Protein AF-0000000083681397 (afdb_homodimer)

Radius of gyration: 16.72 Å; Cα contacts (8 Å, |Δi|>4): 446; chains: 2; bounding box: 34×46×47 Å

Secondary structure (DSSP, 8-state):
--EEEEEEEEEEETTEEEEEEEEEEE-SS-EEEEEEETHHHHHHHHHHHT--SS--EEEEEEEEEEEETTEEEEEPPTTT-EEEEEHHHHHT-/--EEEEEEEEEEETTEEEEEEEEEEE-SS-EEEEEEETHHHHHHHHHHHT--SS--EEEEEEEEEEEETTEEEEEPPTTT-EEEEEHHHHHH-

Nearest PDB structures (foldseek):
  2k75-assembly1_A  TM=6.817E-01  e=4.289E-03  Thermoplasma acidophilum
  1o7i-assembly2_B  TM=6.495E-01  e=3.371E-02  Saccharolobus solfataricus P2
  1ynx-assembly1_A  TM=6.422E-01  e=5.033E-02  Saccharomyces cerevisiae
  1jmc-assembly1_A  TM=6.098E-01  e=1.060E-01  Homo sapiens
  2xsw-assembly1_A  TM=4.721E-01  e=2.771E+00  Homo sapiens

Foldseek 3Di:
DWDWDWDWDWDDDPNDTFIKIWTWTDDDQAIEIEIEGDPRVVQCVVQVVVEDPDDWDKDKDPWDWDDDPRYIYIYHDPPPIDIDTHRVVVVVD/DWDWDWDWDWDDDPNDTFIKIWTWTDDDQAIEIEIEGDPRVVQCVVQVVVEDPDDWDKDKDPWDWDDDPRYIYIYHDPPPIDIDTHRVVVVVD

pLDDT: mean 84.82, std 15.08, range [37.16, 98.62]

InterPro domains:
  IPR012340 Nucleic acid-binding, OB-fold [G3DSA:2.40.50.140] (6-93)

Solvent-accessible surface area (backbone atoms only — not comparable to full-atom values): 9743 Å² total; per-residue (Å²): 116,72,46,75,44,76,51,76,44,80,42,74,55,92,85,45,78,39,69,32,37,39,40,33,41,36,41,95,68,38,42,38,42,34,39,30,35,61,60,33,36,58,43,42,52,59,38,55,72,69,41,59,93,68,66,47,24,38,34,35,39,37,20,35,37,40,38,39,91,61,33,39,40,36,33,48,38,78,91,64,30,43,59,45,63,40,38,65,64,41,72,73,102,113,71,44,75,45,76,50,76,44,79,41,75,55,92,86,45,78,38,69,31,37,39,39,33,40,36,41,95,68,40,42,37,41,33,39,30,34,63,62,34,34,56,43,42,54,59,38,53,72,67,42,62,93,68,69,50,23,38,34,35,38,37,20,36,37,39,37,40,92,66,33,38,40,36,34,48,38,78,91,62,32,43,60,46,62,40,43,64,61,43,71,72,104

Structure (mmCIF, N/CA/C/O backbone):
data_AF-0000000083681397-model_v1
#
loop_
_entity.id
_entity.type
_entity.pdbx_description
1 polymer 'Fgenesh protein'
#
loop_
_atom_site.group_PDB
_atom_site.id
_atom_site.type_symbol
_atom_site.label_atom_id
_atom_site.label_alt_id
_atom_site.label_comp_id
_atom_site.label_asym_id
_atom_site.label_entity_id
_atom_site.label_seq_id
_atom_site.pdbx_PDB_ins_code
_atom_site.Cartn_x
_atom_site.Cartn_y
_atom_site.Cartn_z
_atom_site.occupancy
_atom_site.B_iso_or_equiv
_atom_site.auth_seq_id
_atom_site.auth_comp_id
_atom_site.auth_asym_id
_atom_site.auth_atom_id
_atom_site.pdbx_PDB_model_num
ATOM 1 N N . MET A 1 1 ? -18.234 -9.922 5.508 1 52.97 1 MET A N 1
ATOM 2 C CA . MET A 1 1 ? -17.359 -11.047 5.18 1 52.97 1 MET A CA 1
ATOM 3 C C . MET A 1 1 ? -16.141 -10.57 4.41 1 52.97 1 MET A C 1
ATOM 5 O O . MET A 1 1 ? -16.266 -9.852 3.418 1 52.97 1 MET A O 1
ATOM 9 N N . LEU A 1 2 ? -14.859 -10.719 5.004 1 59.09 2 LEU A N 1
ATOM 10 C CA . LEU A 1 2 ? -13.602 -10.43 4.328 1 59.09 2 LEU A CA 1
ATOM 11 C C . LEU A 1 2 ? -13.203 -11.57 3.395 1 59.09 2 LEU A C 1
ATOM 13 O O . LEU A 1 2 ? -13.219 -12.734 3.793 1 59.09 2 LEU A O 1
ATOM 17 N N . ILE A 1 3 ? -13.328 -11.289 2.127 1 68.5 3 ILE A N 1
ATOM 18 C CA . ILE A 1 3 ? -12.828 -12.227 1.127 1 68.5 3 ILE A CA 1
ATOM 19 C C . ILE A 1 3 ? -11.367 -11.898 0.803 1 68.5 3 ILE A C 1
ATOM 21 O O . ILE A 1 3 ? -11.039 -10.75 0.487 1 68.5 3 ILE A O 1
ATOM 25 N N . ALA A 1 4 ? -10.5 -12.734 1.246 1 74.88 4 ALA A N 1
ATOM 26 C CA . ALA A 1 4 ? -9.109 -12.641 0.816 1 74.88 4 ALA A CA 1
ATOM 27 C C . ALA A 1 4 ? -8.812 -13.641 -0.298 1 74.88 4 ALA A C 1
ATOM 29 O O . ALA A 1 4 ? -9.117 -14.828 -0.169 1 74.88 4 ALA A O 1
ATOM 30 N N . LEU A 1 5 ? -8.438 -13.102 -1.419 1 83.19 5 LEU A N 1
ATOM 31 C CA . LEU A 1 5 ? -8.125 -13.953 -2.564 1 83.19 5 LEU A CA 1
ATOM 32 C C . LEU A 1 5 ? -6.676 -13.766 -2.998 1 83.19 5 LEU A C 1
ATOM 34 O O . LEU A 1 5 ? -6.16 -12.648 -2.992 1 83.19 5 LEU A O 1
ATOM 38 N N . HIS A 1 6 ? -6.078 -14.805 -3.145 1 86.12 6 HIS A N 1
ATOM 39 C CA . HIS A 1 6 ? -4.777 -14.844 -3.807 1 86.12 6 HIS A CA 1
ATOM 40 C C . HIS A 1 6 ? -4.816 -15.727 -5.051 1 86.12 6 HIS A C 1
ATOM 42 O O . HIS A 1 6 ? -5.207 -16.891 -4.977 1 86.12 6 HIS A O 1
ATOM 48 N N . TYR A 1 7 ? -4.57 -15.188 -6.184 1 92.56 7 TYR A N 1
ATOM 49 C CA . TYR A 1 7 ? -4.566 -15.992 -7.398 1 92.56 7 TYR A CA 1
ATOM 50 C C . TYR A 1 7 ? -3.57 -15.445 -8.414 1 92.56 7 TYR A C 1
ATOM 52 O O . TYR A 1 7 ? -3.018 -14.359 -8.219 1 92.56 7 TYR A O 1
ATOM 60 N N . GLU A 1 8 ? -3.26 -16.281 -9.438 1 95 8 GLU A N 1
ATOM 61 C CA . GLU A 1 8 ? -2.367 -15.898 -10.523 1 95 8 GLU A CA 1
ATOM 62 C C . GLU A 1 8 ? -3.137 -15.719 -11.828 1 95 8 GLU A C 1
ATOM 64 O O . GLU A 1 8 ? -4.105 -16.438 -12.094 1 95 8 GLU A O 1
ATOM 69 N N . VAL A 1 9 ? -2.723 -14.672 -12.578 1 95.81 9 VAL A N 1
ATOM 70 C CA . VAL A 1 9 ? -3.307 -14.469 -13.898 1 95.81 9 VAL A CA 1
ATOM 71 C C . VAL A 1 9 ? -2.197 -14.273 -14.93 1 95.81 9 VAL A C 1
ATOM 73 O O . VAL A 1 9 ? -1.067 -13.93 -14.586 1 95.81 9 VAL A O 1
ATOM 76 N N . PHE A 1 10 ? -2.549 -14.578 -16.156 1 94.56 10 PHE A N 1
ATOM 77 C CA . PHE A 1 10 ? -1.682 -14.25 -17.281 1 94.56 10 PHE A CA 1
ATOM 78 C C . PHE A 1 10 ? -2.125 -12.945 -17.938 1 94.56 10 PHE A C 1
ATOM 80 O O . PHE A 1 10 ? -3.303 -12.773 -18.25 1 94.56 10 PHE A O 1
ATOM 87 N N . MET A 1 11 ? -1.218 -12.055 -18 1 94.62 11 MET A N 1
ATOM 88 C CA . MET A 1 11 ? -1.541 -10.773 -18.609 1 94.62 11 MET A CA 1
ATOM 89 C C . MET A 1 11 ? -0.629 -10.492 -19.812 1 94.62 11 MET A C 1
ATOM 91 O O . MET A 1 11 ? 0.562 -10.805 -19.766 1 94.62 11 MET A O 1
ATOM 95 N N . ASP A 1 12 ? -1.272 -9.898 -20.828 1 93.5 12 ASP A N 1
ATOM 96 C CA . ASP A 1 12 ? -0.503 -9.492 -22 1 93.5 12 ASP A CA 1
ATOM 97 C C . ASP A 1 12 ? 0.009 -8.055 -21.844 1 93.5 12 ASP A C 1
ATOM 99 O O . ASP A 1 12 ? -0.782 -7.117 -21.734 1 93.5 12 ASP A O 1
ATOM 103 N N . PHE A 1 13 ? 1.254 -7.93 -21.797 1 89.69 13 PHE A N 1
ATOM 104 C CA . PHE A 1 13 ? 1.906 -6.625 -21.797 1 89.69 13 PHE A CA 1
ATOM 105 C C . PHE A 1 13 ? 2.564 -6.344 -23.141 1 89.69 13 PHE A C 1
ATOM 107 O O . PHE A 1 13 ? 3.715 -6.723 -23.359 1 89.69 13 PHE A O 1
ATOM 114 N N . ASN A 1 14 ? 1.911 -5.621 -23.906 1 91.25 14 ASN A N 1
ATOM 115 C CA . ASN A 1 14 ? 2.406 -5.293 -25.25 1 91.25 14 ASN A CA 1
ATOM 116 C C . ASN A 1 14 ? 2.883 -6.535 -25.984 1 91.25 14 ASN A C 1
ATOM 118 O O . ASN A 1 14 ? 3.998 -6.562 -26.516 1 91.25 14 ASN A O 1
ATOM 122 N N . GLY A 1 15 ? 2.117 -7.641 -26 1 91.94 15 GLY A N 1
ATOM 123 C CA . GLY A 1 15 ? 2.451 -8.844 -26.734 1 91.94 15 GLY A CA 1
ATOM 124 C C . GLY A 1 15 ? 3.238 -9.852 -25.922 1 91.94 15 GLY A C 1
ATOM 125 O O . GLY A 1 15 ? 3.525 -10.953 -26.375 1 91.94 15 GLY A O 1
ATOM 126 N N . ASN A 1 16 ? 3.748 -9.453 -24.828 1 91.5 16 ASN A N 1
ATOM 127 C CA . ASN A 1 16 ? 4.508 -10.328 -23.953 1 91.5 16 ASN A CA 1
ATOM 128 C C . ASN A 1 16 ? 3.652 -10.836 -22.797 1 91.5 16 ASN A C 1
ATOM 130 O O . ASN A 1 16 ? 3.246 -10.055 -21.922 1 91.5 16 ASN A O 1
ATOM 134 N N . MET A 1 17 ? 3.355 -12.156 -22.844 1 92 17 MET A N 1
ATOM 135 C CA . MET A 1 17 ? 2.572 -12.758 -21.766 1 92 17 MET A CA 1
ATOM 136 C C . MET A 1 17 ? 3.41 -12.906 -20.5 1 92 17 MET A C 1
ATOM 138 O O . MET A 1 17 ? 4.516 -13.445 -20.531 1 92 17 MET A O 1
ATOM 142 N N . ARG A 1 18 ? 2.797 -12.312 -19.375 1 94.94 18 ARG A N 1
ATOM 143 C CA . ARG A 1 18 ? 3.486 -12.414 -18.094 1 94.94 18 ARG A CA 1
ATOM 144 C C . ARG A 1 18 ? 2.535 -12.883 -16.984 1 94.94 18 ARG A C 1
ATOM 146 O O . ARG A 1 18 ? 1.34 -12.578 -17.031 1 94.94 18 ARG A O 1
ATOM 153 N N . ILE A 1 19 ? 3.096 -13.688 -16.094 1 96.19 19 ILE A N 1
ATOM 154 C CA . ILE A 1 19 ? 2.332 -14.062 -14.914 1 96.19 19 ILE A CA 1
ATOM 155 C C . ILE A 1 19 ? 2.25 -12.875 -13.953 1 96.19 19 ILE A C 1
ATOM 157 O O . ILE A 1 19 ? 3.25 -12.195 -13.719 1 96.19 19 ILE A O 1
ATOM 161 N N . VAL A 1 20 ? 1.012 -12.625 -13.477 1 97.56 20 VAL A N 1
ATOM 162 C CA . VAL A 1 20 ? 0.756 -11.609 -12.461 1 97.56 20 VAL A CA 1
ATOM 163 C C . VAL A 1 20 ? 0.069 -12.258 -11.258 1 97.56 20 VAL A C 1
ATOM 165 O O . VAL A 1 20 ? -0.888 -13.016 -11.414 1 97.56 20 VAL A O 1
ATOM 168 N N . VAL A 1 21 ? 0.553 -12.016 -10.07 1 96.56 21 VAL A N 1
ATOM 169 C CA . VAL A 1 21 ? -0.093 -12.461 -8.844 1 96.56 21 VAL A CA 1
ATOM 170 C C . VAL A 1 21 ? -1.007 -11.359 -8.305 1 96.56 21 VAL A C 1
ATOM 172 O O . VAL A 1 21 ? -0.586 -10.211 -8.164 1 96.56 21 VAL A O 1
ATOM 175 N N . LYS A 1 22 ? -2.221 -11.688 -8.07 1 95 22 LYS A N 1
ATOM 176 C CA . LYS A 1 22 ? -3.207 -10.773 -7.508 1 95 22 LYS A CA 1
ATOM 177 C C . LYS A 1 22 ? -3.572 -11.164 -6.078 1 95 22 LYS A C 1
ATOM 179 O O . LYS A 1 22 ? -3.83 -12.336 -5.801 1 95 22 LYS A O 1
ATOM 184 N N . ILE A 1 23 ? -3.535 -10.242 -5.191 1 89.88 23 ILE A N 1
ATOM 185 C CA . ILE A 1 23 ? -4.043 -10.375 -3.83 1 89.88 23 ILE A CA 1
ATOM 186 C C . ILE A 1 23 ? -5.164 -9.367 -3.598 1 89.88 23 ILE A C 1
ATOM 188 O O . ILE A 1 23 ? -4.98 -8.164 -3.801 1 89.88 23 ILE A O 1
ATOM 192 N N . GLN A 1 24 ? -6.262 -9.875 -3.264 1 86.88 24 GLN A N 1
ATOM 193 C CA . GLN A 1 24 ? -7.434 -9.016 -3.111 1 86.88 24 GLN A CA 1
ATOM 194 C C . GLN A 1 24 ? -8.078 -9.203 -1.738 1 86.88 24 GLN A C 1
ATOM 196 O O . GLN A 1 24 ? -8.18 -10.328 -1.241 1 86.88 24 GLN A O 1
ATOM 201 N N . LEU A 1 25 ? -8.289 -8.094 -1.154 1 79.12 25 LEU A N 1
ATOM 202 C CA . LEU A 1 25 ? -9.125 -8.062 0.045 1 79.12 25 LEU A CA 1
ATOM 203 C C . LEU A 1 25 ? -10.367 -7.215 -0.181 1 79.12 25 LEU A C 1
ATOM 205 O O . LEU A 1 25 ? -10.281 -6.105 -0.711 1 79.12 25 LEU A O 1
ATOM 209 N N . SER A 1 26 ? -11.461 -7.945 -0.174 1 73.81 26 SER A N 1
ATOM 210 C CA . SER A 1 26 ? -12.672 -7.176 -0.414 1 73.81 26 SER A CA 1
ATOM 211 C C . SER A 1 26 ? -13.734 -7.469 0.644 1 73.81 26 SER A C 1
ATOM 213 O O . SER A 1 26 ? -13.852 -8.602 1.115 1 73.81 26 SER A O 1
ATOM 215 N N . ASP A 1 27 ? -14.273 -6.422 1.128 1 66.44 27 ASP A N 1
ATOM 216 C CA . ASP A 1 27 ? -15.5 -6.57 1.905 1 66.44 27 ASP A CA 1
ATOM 217 C C . ASP A 1 27 ? -16.531 -5.52 1.512 1 66.44 27 ASP A C 1
ATOM 219 O O . ASP A 1 27 ? -16.469 -4.953 0.417 1 66.44 27 ASP A O 1
ATOM 223 N N . HIS A 1 28 ? -17.562 -5.273 2.193 1 62.75 28 HIS A N 1
ATOM 224 C CA . HIS A 1 28 ? -18.672 -4.398 1.839 1 62.75 28 HIS A CA 1
ATOM 225 C C . HIS A 1 28 ? -18.203 -2.959 1.654 1 62.75 28 HIS A C 1
ATOM 227 O O . HIS A 1 28 ? -18.875 -2.16 1.004 1 62.75 28 HIS A O 1
ATOM 233 N N . ARG A 1 29 ? -17.234 -2.564 2.221 1 53.56 29 ARG A N 1
ATOM 234 C CA . ARG A 1 29 ? -17 -1.13 2.336 1 53.56 29 ARG A CA 1
ATOM 235 C C . ARG A 1 29 ? -15.766 -0.718 1.532 1 53.56 29 ARG A C 1
ATOM 237 O O . ARG A 1 29 ? -15.609 0.454 1.184 1 53.56 29 ARG A O 1
ATOM 244 N N . GLY A 1 30 ? -14.914 -1.758 1.179 1 68.19 30 GLY A N 1
ATOM 245 C CA . GLY A 1 30 ? -13.711 -1.347 0.469 1 68.19 30 GLY A CA 1
ATOM 246 C C . GLY A 1 30 ? -12.977 -2.506 -0.175 1 68.19 30 GLY A C 1
ATOM 247 O O . GLY A 1 30 ? -13.391 -3.66 -0.048 1 68.19 30 GLY A O 1
ATOM 248 N N . ARG A 1 31 ? -12.148 -2.016 -1.157 1 78.56 31 ARG A N 1
ATOM 249 C CA . ARG A 1 31 ? -11.43 -3.021 -1.929 1 78.56 31 ARG A CA 1
ATOM 250 C C . ARG A 1 31 ? -9.93 -2.723 -1.952 1 78.56 31 ARG A C 1
ATOM 252 O O . ARG A 1 31 ? -9.523 -1.562 -2.037 1 78.56 31 ARG A O 1
ATOM 259 N N . PHE A 1 32 ? -9.258 -3.691 -1.517 1 87.06 32 PHE A N 1
ATOM 260 C CA . PHE A 1 32 ? -7.809 -3.658 -1.669 1 87.06 32 PHE A CA 1
ATOM 261 C C . PHE A 1 32 ? -7.352 -4.652 -2.729 1 87.06 32 PHE A C 1
ATOM 263 O O . PHE A 1 32 ? -7.746 -5.824 -2.701 1 87.06 32 PHE A O 1
ATOM 270 N N . ASP A 1 33 ? -6.613 -4.137 -3.68 1 91.94 33 ASP A N 1
ATOM 271 C CA . ASP A 1 33 ? -5.992 -4.98 -4.695 1 91.94 33 ASP A CA 1
ATOM 272 C C . ASP A 1 33 ? -4.477 -4.805 -4.703 1 91.94 33 ASP A C 1
ATOM 274 O O . ASP A 1 33 ? -3.977 -3.68 -4.605 1 91.94 33 ASP A O 1
ATOM 278 N N . CYS A 1 34 ? -3.82 -5.898 -4.781 1 94.88 34 CYS A N 1
ATOM 279 C CA . CYS A 1 34 ? -2.371 -5.902 -4.945 1 94.88 34 CYS A CA 1
ATOM 280 C C . CYS A 1 34 ? -1.957 -6.762 -6.129 1 94.88 34 CYS A C 1
ATOM 282 O O . CYS A 1 34 ? -2.422 -7.895 -6.273 1 94.88 34 CYS A O 1
ATOM 284 N N . GLU A 1 35 ? -1.052 -6.137 -6.938 1 97.62 35 GLU A N 1
ATOM 285 C CA . GLU A 1 35 ? -0.516 -6.855 -8.086 1 97.62 35 GLU A CA 1
ATOM 286 C C . GLU A 1 35 ? 1.005 -6.965 -8.016 1 97.62 35 GLU A C 1
ATOM 288 O O . GLU A 1 35 ? 1.706 -5.953 -8.047 1 97.62 35 GLU A O 1
ATOM 293 N N . LEU A 1 36 ? 1.485 -8.164 -7.953 1 97.88 36 LEU A N 1
ATOM 294 C CA . LEU A 1 36 ? 2.912 -8.43 -8.102 1 97.88 36 LEU A CA 1
ATOM 295 C C . LEU A 1 36 ? 3.248 -8.82 -9.539 1 97.88 36 LEU A C 1
ATOM 297 O O . LEU A 1 36 ? 2.545 -9.633 -10.141 1 97.88 36 LEU A O 1
ATOM 301 N N . ARG A 1 37 ? 4.305 -8.195 -9.953 1 97.12 37 ARG A N 1
ATOM 302 C CA . ARG A 1 37 ? 4.742 -8.383 -11.336 1 97.12 37 ARG A CA 1
ATOM 303 C C . ARG A 1 37 ? 6.227 -8.734 -11.391 1 97.12 37 ARG A C 1
ATOM 305 O O . ARG A 1 37 ? 6.984 -8.398 -10.484 1 97.12 37 ARG A O 1
ATOM 312 N N . SER A 1 38 ? 6.52 -9.484 -12.453 1 95.31 38 SER A N 1
ATOM 313 C CA . SER A 1 38 ? 7.914 -9.742 -12.805 1 95.31 38 SER A CA 1
ATOM 314 C C . SER A 1 38 ? 8.664 -10.398 -11.656 1 95.31 38 SER A C 1
ATOM 316 O O . SER A 1 38 ? 8.273 -11.469 -11.18 1 95.31 38 SER A O 1
ATOM 318 N N . ASP A 1 39 ? 9.773 -9.781 -11.227 1 96.75 39 ASP A N 1
ATOM 319 C CA . ASP A 1 39 ? 10.633 -10.375 -10.211 1 96.75 39 ASP A CA 1
ATOM 320 C C . ASP A 1 39 ? 9.891 -10.555 -8.891 1 96.75 39 ASP A C 1
ATOM 322 O O . ASP A 1 39 ? 10.18 -11.477 -8.125 1 96.75 39 ASP A O 1
ATOM 326 N N . ALA A 1 40 ? 8.938 -9.719 -8.625 1 97.69 40 ALA A N 1
ATOM 327 C CA . ALA A 1 40 ? 8.18 -9.805 -7.379 1 97.69 40 ALA A CA 1
ATOM 328 C C . ALA A 1 40 ? 7.371 -11.094 -7.316 1 97.69 40 ALA A C 1
ATOM 330 O O . ALA A 1 40 ? 7.168 -11.656 -6.234 1 97.69 40 ALA A O 1
ATOM 331 N N . VAL A 1 41 ? 6.938 -11.547 -8.43 1 97 41 VAL A N 1
ATOM 332 C CA . VAL A 1 41 ? 6.195 -12.797 -8.484 1 97 41 VAL A CA 1
ATOM 333 C C . VAL A 1 41 ? 7.082 -13.945 -8.008 1 97 41 VAL A C 1
ATOM 335 O O . VAL A 1 41 ? 6.684 -14.727 -7.141 1 97 41 VAL A O 1
ATOM 338 N N . THR A 1 42 ? 8.258 -13.969 -8.609 1 96.31 42 THR A N 1
ATOM 339 C CA . THR A 1 42 ? 9.188 -15.039 -8.281 1 96.31 42 THR A CA 1
ATOM 340 C C . THR A 1 42 ? 9.547 -15.016 -6.793 1 96.31 42 THR A C 1
ATOM 342 O O . THR A 1 42 ? 9.555 -16.047 -6.133 1 96.31 42 THR A O 1
ATOM 345 N N . GLN A 1 43 ? 9.789 -13.828 -6.301 1 96.25 43 GLN A N 1
ATOM 346 C CA . GLN A 1 43 ? 10.102 -13.695 -4.883 1 96.25 43 GLN A CA 1
ATOM 347 C C . GLN A 1 43 ? 8.945 -14.188 -4.012 1 96.25 43 GLN A C 1
ATOM 349 O O . GLN A 1 43 ? 9.148 -14.984 -3.096 1 96.25 43 GLN A O 1
ATOM 354 N N . PHE A 1 44 ? 7.773 -13.75 -4.297 1 94.44 44 PHE A N 1
ATOM 355 C CA . PHE A 1 44 ? 6.582 -14.094 -3.529 1 94.44 44 PHE A CA 1
ATOM 356 C C . PHE A 1 44 ? 6.355 -15.602 -3.531 1 94.44 44 PHE A C 1
ATOM 358 O O . PHE A 1 44 ? 6.168 -16.203 -2.475 1 94.44 44 PHE A O 1
ATOM 365 N N . GLN A 1 45 ? 6.406 -16.188 -4.648 1 93 45 GLN A N 1
ATOM 366 C CA . GLN A 1 45 ? 6.113 -17.609 -4.77 1 93 45 GLN A CA 1
ATOM 367 C C . GLN A 1 45 ? 7.141 -18.453 -4.012 1 93 45 GLN A C 1
ATOM 369 O O . GLN A 1 45 ? 6.785 -19.422 -3.336 1 93 45 GLN A O 1
ATOM 374 N N . THR A 1 46 ? 8.391 -18.031 -4.145 1 92.88 46 THR A N 1
ATOM 375 C CA . THR A 1 46 ? 9.461 -18.766 -3.475 1 92.88 46 THR A CA 1
ATOM 376 C C . THR A 1 46 ? 9.297 -18.703 -1.959 1 92.88 46 THR A C 1
ATOM 378 O O . THR A 1 46 ? 9.375 -19.719 -1.273 1 92.88 46 THR A O 1
ATOM 381 N N . LEU A 1 47 ? 8.961 -17.531 -1.452 1 89.25 47 LEU A N 1
ATOM 382 C CA . LEU A 1 47 ? 8.867 -17.328 -0.011 1 89.25 47 LEU A CA 1
ATOM 383 C C . LEU A 1 47 ? 7.555 -17.875 0.535 1 89.25 47 LEU A C 1
ATOM 385 O O . LEU A 1 47 ? 7.516 -18.422 1.638 1 89.25 47 LEU A O 1
ATOM 389 N N . PHE A 1 48 ? 6.492 -17.703 -0.269 1 84.94 48 PHE A N 1
ATOM 390 C CA . PHE A 1 48 ? 5.16 -18.125 0.147 1 84.94 48 PHE A CA 1
ATOM 391 C C . PHE A 1 48 ? 5.086 -19.641 0.259 1 84.94 48 PHE A C 1
ATOM 393 O O . PHE A 1 48 ? 4.48 -20.172 1.195 1 84.94 48 PHE A O 1
ATOM 400 N N . ASN A 1 49 ? 5.711 -20.312 -0.62 1 84.5 49 ASN A N 1
ATOM 401 C CA . ASN A 1 49 ? 5.711 -21.766 -0.615 1 84.5 49 ASN A CA 1
ATOM 402 C C . ASN A 1 49 ? 6.512 -22.328 0.557 1 84.5 49 ASN A C 1
ATOM 404 O O . ASN A 1 49 ? 6.277 -23.453 0.994 1 84.5 49 ASN A O 1
ATOM 408 N N . ASN A 1 50 ? 7.379 -21.5 1.03 1 82.62 50 ASN A N 1
ATOM 409 C CA . ASN A 1 50 ? 8.219 -21.938 2.139 1 82.62 50 ASN A CA 1
ATOM 410 C C . ASN A 1 50 ? 7.66 -21.469 3.482 1 82.62 50 ASN A C 1
ATOM 412 O O . ASN A 1 50 ? 8.281 -21.688 4.523 1 82.62 50 ASN A O 1
ATOM 416 N N . SER A 1 51 ? 6.648 -20.719 3.326 1 75.38 51 SER A N 1
ATOM 417 C CA . SER A 1 51 ? 6.074 -20.188 4.559 1 75.38 51 SER A CA 1
ATOM 418 C C . SER A 1 51 ? 5.211 -21.219 5.262 1 75.38 51 SER A C 1
ATOM 420 O O . SER A 1 51 ? 4.734 -22.172 4.629 1 75.38 51 SER A O 1
ATOM 422 N N . TYR A 1 52 ? 5.238 -21.156 6.582 1 64.06 52 TYR A N 1
ATOM 423 C CA . TYR A 1 52 ? 4.488 -22.094 7.41 1 64.06 52 TYR A CA 1
ATOM 424 C C . TYR A 1 52 ? 2.988 -21.875 7.262 1 64.06 52 TYR A C 1
ATOM 426 O O . TYR A 1 52 ? 2.555 -20.922 6.602 1 64.06 52 TYR A O 1
ATOM 434 N N . GLU A 1 53 ? 2.24 -22.75 8.141 1 61.94 53 GLU A N 1
ATOM 435 C CA . GLU A 1 53 ? 0.784 -22.781 8.227 1 61.94 53 GLU A CA 1
ATOM 436 C C . GLU A 1 53 ? 0.234 -21.469 8.766 1 61.94 53 GLU A C 1
ATOM 438 O O . GLU A 1 53 ? 0.847 -20.844 9.633 1 61.94 53 GLU A O 1
ATOM 443 N N . GLY A 1 54 ? -0.549 -20.844 8.055 1 65.44 54 GLY A N 1
ATOM 444 C CA . GLY A 1 54 ? -1.294 -19.656 8.469 1 65.44 54 GLY A CA 1
ATOM 445 C C . GLY A 1 54 ? -1.309 -18.562 7.422 1 65.44 54 GLY A C 1
ATOM 446 O O . GLY A 1 54 ? -0.928 -18.797 6.273 1 65.44 54 GLY A O 1
ATOM 447 N N . LEU A 1 55 ? -1.889 -17.516 7.789 1 67.69 55 LEU A N 1
ATOM 448 C CA . LEU A 1 55 ? -1.977 -16.344 6.926 1 67.69 55 LEU A CA 1
ATOM 449 C C . LEU A 1 55 ? -0.72 -15.484 7.043 1 67.69 55 LEU A C 1
ATOM 451 O O . LEU A 1 55 ? -0.585 -14.695 7.984 1 67.69 55 LEU A O 1
ATOM 455 N N . PRO A 1 56 ? 0.292 -15.75 6.176 1 78.12 56 PRO A N 1
ATOM 456 C CA . PRO A 1 56 ? 1.574 -15.055 6.32 1 78.12 56 PRO A CA 1
ATOM 457 C C . PRO A 1 56 ? 1.438 -13.539 6.211 1 78.12 56 PRO A C 1
ATOM 459 O O . PRO A 1 56 ? 0.456 -13.039 5.656 1 78.12 56 PRO A O 1
ATOM 462 N N . ILE A 1 57 ? 2.352 -12.852 6.965 1 87.75 57 ILE A N 1
ATOM 463 C CA . ILE A 1 57 ? 2.547 -11.43 6.723 1 87.75 57 ILE A CA 1
ATOM 464 C C . ILE A 1 57 ? 3.369 -11.227 5.449 1 87.75 57 ILE A C 1
ATOM 466 O O . ILE A 1 57 ? 4.406 -11.867 5.266 1 87.75 57 ILE A O 1
ATOM 470 N N . VAL A 1 58 ? 2.895 -10.469 4.543 1 91.94 58 VAL A N 1
ATOM 471 C CA . VAL A 1 58 ? 3.607 -10.117 3.318 1 91.94 58 VAL A CA 1
ATOM 472 C C . VAL A 1 58 ? 4.031 -8.648 3.373 1 91.94 58 VAL A C 1
ATOM 474 O O . VAL A 1 58 ? 3.23 -7.777 3.707 1 91.94 58 VAL A O 1
ATOM 477 N N . MET A 1 59 ? 5.312 -8.406 3.082 1 95.44 59 MET A N 1
ATOM 478 C CA . MET A 1 59 ? 5.82 -7.035 3.014 1 95.44 59 MET A CA 1
ATOM 479 C C . MET A 1 59 ? 6.395 -6.734 1.632 1 95.44 59 MET A C 1
ATOM 481 O O . MET A 1 59 ? 7.133 -7.547 1.072 1 95.44 59 MET A O 1
ATOM 485 N N . LEU A 1 60 ? 6.008 -5.617 1.051 1 97.81 60 LEU A N 1
ATOM 486 C CA . LEU A 1 60 ? 6.609 -5.082 -0.165 1 97.81 60 LEU A CA 1
ATOM 487 C C . LEU A 1 60 ? 7.434 -3.834 0.139 1 97.81 60 LEU A C 1
ATOM 489 O O . LEU A 1 60 ? 6.938 -2.896 0.769 1 97.81 60 LEU A O 1
ATOM 493 N N . GLN A 1 61 ? 8.617 -3.906 -0.212 1 98.12 61 GLN A N 1
ATOM 494 C CA . GLN A 1 61 ? 9.43 -2.695 -0.2 1 98.12 61 GLN A CA 1
ATOM 495 C C . GLN A 1 61 ? 9.453 -2.033 -1.575 1 98.12 61 GLN A C 1
ATOM 497 O O . GLN A 1 61 ? 9.57 -2.713 -2.596 1 98.12 61 GLN A O 1
ATOM 502 N N . PHE A 1 62 ? 9.258 -0.703 -1.623 1 98.38 62 PHE A N 1
ATOM 503 C CA . PHE A 1 62 ? 9.328 0.144 -2.807 1 98.38 62 PHE A CA 1
ATOM 504 C C . PHE A 1 62 ? 8.219 -0.206 -3.791 1 98.38 62 PHE A C 1
ATOM 506 O O . PHE A 1 62 ? 8.469 -0.407 -4.98 1 98.38 62 PHE A O 1
ATOM 513 N N . ALA A 1 63 ? 7.035 -0.284 -3.307 1 98.62 63 ALA A N 1
ATOM 514 C CA . ALA A 1 63 ? 5.848 -0.518 -4.129 1 98.62 63 ALA A CA 1
ATOM 515 C C . ALA A 1 63 ? 5.207 0.801 -4.555 1 98.62 63 ALA A C 1
ATOM 517 O O . ALA A 1 63 ? 5.527 1.858 -4.008 1 98.62 63 ALA A O 1
ATOM 518 N N . ARG A 1 64 ? 4.414 0.726 -5.566 1 98.12 64 ARG A N 1
ATOM 519 C CA . ARG A 1 64 ? 3.531 1.824 -5.945 1 98.12 64 ARG A CA 1
ATOM 520 C C . ARG A 1 64 ? 2.145 1.646 -5.336 1 98.12 64 ARG A C 1
ATOM 522 O O . ARG A 1 64 ? 1.576 0.552 -5.383 1 98.12 64 ARG A O 1
ATOM 529 N N . VAL A 1 65 ? 1.606 2.734 -4.688 1 96.88 65 VAL A N 1
ATOM 530 C CA . VAL A 1 65 ? 0.302 2.693 -4.031 1 96.88 65 VAL A CA 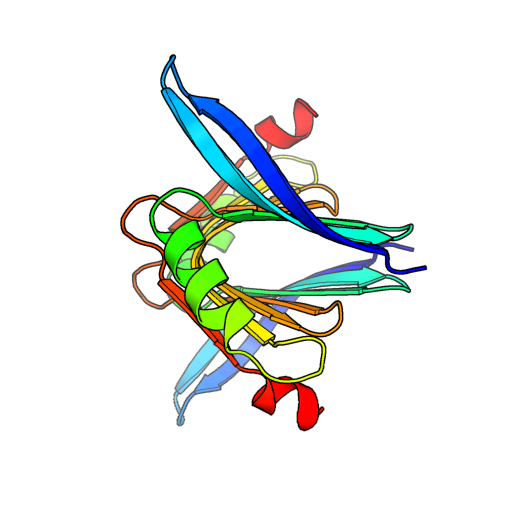1
ATOM 531 C C . VAL A 1 65 ? -0.59 3.799 -4.59 1 96.88 65 VAL A C 1
ATOM 533 O O . VAL A 1 65 ? -0.156 4.945 -4.727 1 96.88 65 VAL A O 1
ATOM 536 N N . LYS A 1 66 ? -1.774 3.43 -4.961 1 93.06 66 LYS A N 1
ATOM 537 C CA . LYS A 1 66 ? -2.805 4.387 -5.359 1 93.06 66 LYS A CA 1
ATOM 538 C C . LYS A 1 66 ? -4 4.332 -4.414 1 93.06 66 LYS A C 1
ATOM 540 O O . LYS A 1 66 ? -4.527 3.254 -4.129 1 93.06 66 LYS A O 1
ATOM 545 N N . MET A 1 67 ? -4.34 5.457 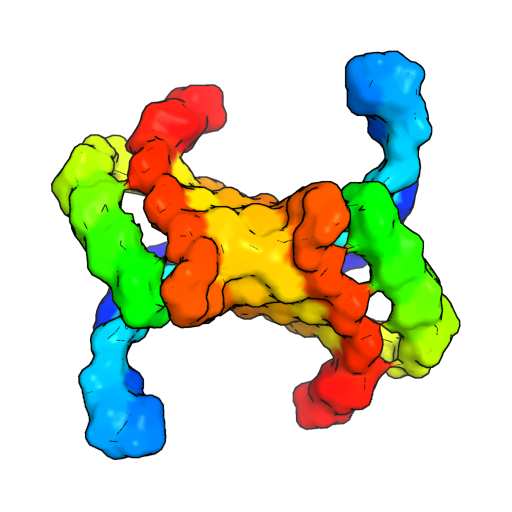-3.893 1 88.19 67 MET A N 1
ATOM 546 C CA . MET A 1 67 ? -5.484 5.582 -2.996 1 88.19 67 MET A CA 1
ATOM 547 C C . MET A 1 67 ? -6.543 6.508 -3.594 1 88.19 67 MET A C 1
ATOM 549 O O . MET A 1 67 ? -6.238 7.633 -3.988 1 88.19 67 MET A O 1
ATOM 553 N N . GLU A 1 68 ? -7.805 5.879 -3.727 1 81.38 68 GLU A N 1
ATOM 554 C CA . GLU A 1 68 ? -8.906 6.684 -4.25 1 81.38 68 GLU A CA 1
ATOM 555 C C . GLU A 1 68 ? -10.25 6.207 -3.705 1 81.38 68 GLU A C 1
ATOM 557 O O . GLU A 1 68 ? -10.586 5.027 -3.814 1 81.38 68 GLU A O 1
ATOM 562 N N . LYS A 1 69 ? -11.141 7.152 -3.256 1 72.75 69 LYS A N 1
ATOM 563 C CA . LYS A 1 69 ? -12.547 6.898 -2.947 1 72.75 69 LYS A CA 1
ATOM 564 C C . LYS A 1 69 ? -12.727 5.543 -2.27 1 72.75 69 LYS A C 1
ATOM 566 O O . LYS A 1 69 ? -13.578 4.746 -2.674 1 72.75 69 LYS A O 1
ATOM 571 N N . GLY A 1 70 ? -11.766 5.168 -1.287 1 71.25 70 GLY A N 1
ATOM 572 C CA . GLY A 1 70 ? -11.953 3.926 -0.555 1 71.25 70 GLY A CA 1
ATOM 573 C C . GLY A 1 70 ? -11.258 2.74 -1.201 1 71.25 70 GLY A C 1
ATOM 574 O O . GLY A 1 70 ? -11.445 1.599 -0.774 1 71.25 70 GLY A O 1
ATOM 575 N N . TYR A 1 71 ? -10.727 2.955 -2.262 1 82.5 71 TYR A N 1
ATOM 576 C CA . TYR A 1 71 ? -9.984 1.921 -2.973 1 82.5 71 TYR A CA 1
ATOM 577 C C . TYR A 1 71 ? -8.477 2.127 -2.816 1 82.5 71 TYR A C 1
ATOM 579 O O . TYR A 1 71 ? -7.988 3.254 -2.916 1 82.5 71 TYR A O 1
ATOM 587 N N . VAL A 1 72 ? -7.828 1.006 -2.451 1 90 72 VAL A N 1
ATOM 588 C CA . VAL A 1 72 ? -6.371 1.034 -2.391 1 90 72 VAL A CA 1
ATOM 589 C C . VAL A 1 72 ? -5.793 -0.005 -3.35 1 90 72 VAL A C 1
ATOM 591 O O . VAL A 1 72 ? -6.195 -1.172 -3.322 1 90 72 VAL A O 1
ATOM 594 N N . PHE A 1 73 ? -4.984 0.444 -4.219 1 93.25 73 PHE A N 1
ATOM 595 C CA . PHE A 1 73 ? -4.305 -0.42 -5.176 1 93.25 73 PHE A CA 1
ATOM 596 C C . PHE A 1 73 ? -2.795 -0.38 -4.965 1 93.25 73 PHE A C 1
ATOM 598 O O . PHE A 1 73 ? -2.201 0.699 -4.891 1 93.25 73 PHE A O 1
ATOM 605 N N . VAL A 1 74 ? -2.244 -1.567 -4.805 1 97 74 VAL A N 1
ATOM 606 C CA . VAL A 1 74 ? -0.798 -1.705 -4.66 1 97 74 VAL A CA 1
ATOM 607 C C . VAL A 1 74 ? -0.236 -2.496 -5.84 1 97 74 VAL A C 1
ATOM 609 O O . VAL A 1 74 ? -0.806 -3.514 -6.242 1 97 74 VAL A O 1
ATOM 612 N N . GLU A 1 75 ? 0.895 -2.025 -6.355 1 98 75 GLU A N 1
ATOM 613 C CA . GLU A 1 75 ? 1.55 -2.805 -7.402 1 98 75 GLU A CA 1
ATOM 614 C C . GLU A 1 75 ? 3.066 -2.783 -7.238 1 98 75 GLU A C 1
ATOM 616 O O . GLU A 1 75 ? 3.633 -1.79 -6.777 1 98 75 GLU A O 1
ATOM 621 N N . SER A 1 76 ? 3.674 -3.883 -7.637 1 98.44 76 SER A N 1
ATOM 622 C CA . SER A 1 76 ? 5.133 -3.945 -7.637 1 98.44 76 SER A CA 1
ATOM 623 C C . SER A 1 76 ? 5.719 -3.162 -8.812 1 98.44 76 SER A C 1
ATOM 625 O O . SER A 1 76 ? 5.055 -2.979 -9.836 1 98.44 76 SER A O 1
ATOM 627 N N . VAL A 1 77 ? 6.863 -2.652 -8.633 1 97.12 77 VAL A N 1
ATOM 628 C CA . VAL A 1 77 ? 7.637 -1.982 -9.672 1 97.12 77 VAL A CA 1
ATOM 629 C C . VAL A 1 77 ? 8.75 -2.908 -10.164 1 97.12 77 VAL A C 1
ATOM 631 O O . VAL A 1 77 ? 9.523 -3.434 -9.367 1 97.12 77 VAL A O 1
ATOM 634 N N . ASP A 1 78 ? 8.852 -3.047 -11.453 1 96.06 78 ASP A N 1
ATOM 635 C CA . ASP A 1 78 ? 9.797 -3.992 -12.031 1 96.06 78 ASP A CA 1
ATOM 636 C C . ASP A 1 78 ? 11.227 -3.699 -11.57 1 96.06 78 ASP A C 1
ATOM 638 O O . ASP A 1 78 ? 11.664 -2.547 -11.594 1 96.06 78 ASP A O 1
ATOM 642 N N . ASP A 1 79 ? 11.906 -4.723 -11.141 1 96 79 ASP A N 1
ATOM 643 C CA . ASP A 1 79 ? 13.328 -4.738 -10.805 1 96 79 ASP A CA 1
ATOM 644 C C . ASP A 1 79 ? 13.609 -3.896 -9.57 1 96 79 ASP A C 1
ATOM 646 O O . ASP A 1 79 ? 14.773 -3.623 -9.242 1 96 79 ASP A O 1
ATOM 650 N N . VAL A 1 80 ? 12.641 -3.416 -8.883 1 97.19 80 VAL A N 1
ATOM 651 C CA . VAL A 1 80 ? 12.875 -2.504 -7.77 1 97.19 80 VAL A CA 1
ATOM 652 C C . VAL A 1 80 ? 12.227 -3.061 -6.504 1 97.19 80 VAL A C 1
ATOM 654 O O . VAL A 1 80 ? 12.852 -3.098 -5.441 1 97.19 80 VAL A O 1
ATOM 657 N N . THR A 1 81 ? 11.016 -3.566 -6.551 1 98.31 81 THR A N 1
ATOM 658 C CA . THR A 1 81 ? 10.258 -4.008 -5.387 1 98.31 81 THR A CA 1
ATOM 659 C C . THR A 1 81 ? 10.852 -5.285 -4.805 1 98.31 81 THR A C 1
ATOM 661 O O . THR A 1 81 ? 11.172 -6.223 -5.539 1 98.31 81 THR A O 1
ATOM 664 N N . ARG A 1 82 ? 10.977 -5.285 -3.502 1 98.06 82 ARG A N 1
ATOM 665 C CA . ARG A 1 82 ? 11.359 -6.48 -2.754 1 98.06 82 ARG A CA 1
ATOM 666 C C . ARG A 1 82 ? 10.172 -7.047 -1.98 1 98.06 82 ARG A C 1
ATOM 668 O O . ARG A 1 82 ? 9.391 -6.297 -1.391 1 98.06 82 ARG A O 1
ATOM 675 N N . VAL A 1 83 ? 10.117 -8.391 -1.989 1 96.12 83 VAL A N 1
ATOM 676 C CA . VAL A 1 83 ? 9.039 -9.078 -1.285 1 96.12 83 VAL A CA 1
ATOM 677 C C . VAL A 1 83 ? 9.609 -9.875 -0.112 1 96.12 83 VAL A C 1
ATOM 679 O O . VAL A 1 83 ? 10.617 -10.578 -0.26 1 96.12 83 VAL A O 1
ATOM 682 N N . LEU A 1 84 ? 8.977 -9.656 1.02 1 93.38 84 LEU A N 1
ATOM 683 C CA . LEU A 1 84 ? 9.273 -10.453 2.207 1 93.38 84 LEU A CA 1
ATOM 684 C C . LEU A 1 84 ? 8.016 -11.148 2.717 1 93.38 84 LEU A C 1
ATOM 686 O O . LEU A 1 84 ? 6.93 -10.562 2.719 1 93.38 84 LEU A O 1
ATOM 690 N N . VAL A 1 85 ? 8.109 -12.383 3.025 1 89.62 85 VAL A N 1
ATOM 691 C CA . VAL A 1 85 ? 7.008 -13.156 3.582 1 89.62 85 VAL A CA 1
ATOM 692 C C . VAL A 1 85 ? 7.434 -13.781 4.91 1 89.62 85 VAL A C 1
ATOM 694 O O . VAL A 1 85 ? 8.469 -14.445 4.988 1 89.62 85 VAL A O 1
ATOM 697 N N . ASP A 1 86 ? 6.727 -13.352 6.035 1 80.69 86 ASP A N 1
ATOM 698 C CA . ASP A 1 86 ? 7.125 -13.914 7.324 1 80.69 86 ASP A CA 1
ATOM 699 C C . ASP A 1 86 ? 5.918 -14.453 8.086 1 80.69 86 ASP A C 1
ATOM 701 O O . ASP A 1 86 ? 5.059 -13.688 8.523 1 80.69 86 ASP A O 1
ATOM 705 N N . PRO A 1 87 ? 5.73 -15.797 8.219 1 62.62 87 PRO A N 1
ATOM 706 C CA . PRO A 1 87 ? 4.637 -16.438 8.961 1 62.62 87 PRO A CA 1
ATOM 707 C C . PRO A 1 87 ? 4.633 -16.078 10.445 1 62.62 87 PRO A C 1
ATOM 709 O O . PRO A 1 87 ? 3.572 -16.062 11.07 1 62.62 87 PRO A O 1
ATOM 712 N N . HIS A 1 88 ? 5.852 -15.781 10.906 1 60.91 88 HIS A N 1
ATOM 713 C CA . HIS A 1 88 ? 5.988 -15.711 12.359 1 60.91 88 HIS A CA 1
ATOM 714 C C . HIS A 1 88 ? 5.395 -14.422 12.906 1 60.91 88 HIS A C 1
ATOM 716 O O . HIS A 1 88 ? 4.98 -14.359 14.062 1 60.91 88 HIS A O 1
ATOM 722 N N . ILE A 1 89 ? 5.32 -13.539 12.117 1 54.5 89 ILE A N 1
ATOM 723 C CA . ILE A 1 89 ? 4.816 -12.281 12.656 1 54.5 89 ILE A CA 1
ATOM 724 C C . ILE A 1 89 ? 3.32 -12.398 12.93 1 54.5 89 ILE A C 1
ATOM 726 O O . ILE A 1 89 ? 2.816 -11.844 13.914 1 54.5 89 ILE A O 1
ATOM 730 N N . ALA A 1 90 ? 2.602 -13.031 12.023 1 52.81 90 ALA A N 1
ATOM 731 C CA . ALA A 1 90 ? 1.163 -13.227 12.18 1 52.81 90 ALA A CA 1
ATOM 732 C C . ALA A 1 90 ? 0.855 -14.078 13.406 1 52.81 90 ALA A C 1
ATOM 734 O O . ALA A 1 90 ? -0.215 -13.945 14.008 1 52.81 90 ALA A O 1
ATOM 735 N N . GLU A 1 91 ? 1.701 -14.977 13.695 1 48.94 91 GLU A N 1
ATOM 736 C CA . GLU A 1 91 ? 1.475 -15.891 14.812 1 48.94 91 GLU A CA 1
ATOM 737 C C . GLU A 1 91 ? 1.441 -15.148 16.141 1 48.94 91 GLU A C 1
ATOM 739 O O . GLU A 1 91 ? 0.888 -15.641 17.125 1 48.94 91 GLU A O 1
ATOM 744 N N . LEU A 1 92 ? 2.105 -14.008 16.047 1 44.62 92 LEU A N 1
ATOM 745 C CA . LEU A 1 92 ? 2.217 -13.328 17.328 1 44.62 92 LEU A CA 1
ATOM 746 C C . LEU A 1 92 ? 1.01 -12.43 17.578 1 44.62 92 LEU A C 1
ATOM 748 O O . LEU A 1 92 ? 0.786 -11.969 18.703 1 44.62 92 LEU A O 1
ATOM 752 N N . ILE A 1 93 ? 0.273 -12.227 16.531 1 38.62 93 ILE A N 1
ATOM 753 C CA . ILE A 1 93 ? -0.875 -11.344 16.719 1 38.62 93 ILE A CA 1
ATOM 754 C C . ILE A 1 93 ? -2.121 -12.172 17 1 38.62 93 ILE A C 1
ATOM 756 O O . ILE A 1 93 ? -2.383 -13.172 16.328 1 38.62 93 ILE A O 1
ATOM 760 N N . MET B 1 1 ? -20.156 1.684 7.172 1 52.5 1 MET B N 1
ATOM 761 C CA . MET B 1 1 ? -19.734 3.074 7.023 1 52.5 1 MET B CA 1
ATOM 762 C C . MET B 1 1 ? -18.219 3.174 6.852 1 52.5 1 MET B C 1
ATOM 764 O O . MET B 1 1 ? -17.469 2.609 7.641 1 52.5 1 MET B O 1
ATOM 768 N N . LEU B 1 2 ? -17.703 3.666 5.602 1 58.34 2 LEU B N 1
ATOM 769 C CA . LEU B 1 2 ? -16.281 3.928 5.367 1 58.34 2 LEU B CA 1
ATOM 770 C C . LEU B 1 2 ? -15.859 5.242 6.012 1 58.34 2 LEU B C 1
ATOM 772 O O . LEU B 1 2 ? -16.531 6.266 5.84 1 58.34 2 LEU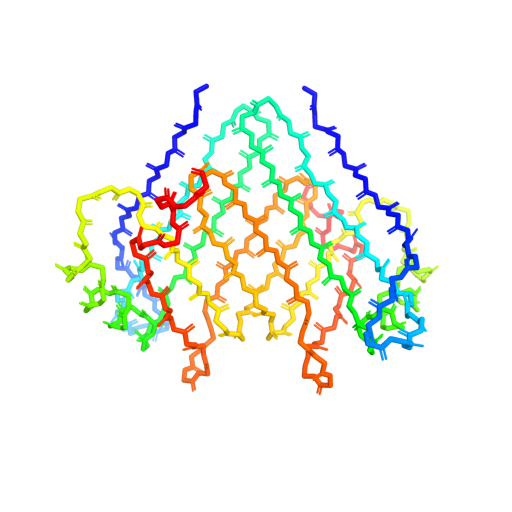 B O 1
ATOM 776 N N . ILE B 1 3 ? -15.117 5.105 7.07 1 67.25 3 ILE B N 1
ATOM 777 C CA . ILE B 1 3 ? -14.508 6.281 7.684 1 67.25 3 ILE B CA 1
ATOM 778 C C . ILE B 1 3 ? -13.141 6.539 7.051 1 67.25 3 ILE B C 1
ATOM 780 O O . ILE B 1 3 ? -12.305 5.637 6.973 1 67.25 3 ILE B O 1
ATOM 784 N N . ALA B 1 4 ? -13.086 7.566 6.281 1 74.62 4 ALA B N 1
ATOM 785 C CA . ALA B 1 4 ? -11.789 8.039 5.809 1 74.62 4 ALA B CA 1
ATOM 786 C C . ALA B 1 4 ? -11.297 9.211 6.648 1 74.62 4 ALA B C 1
ATOM 788 O O . ALA B 1 4 ? -12.016 10.188 6.848 1 74.62 4 ALA B O 1
ATOM 789 N N . LEU B 1 5 ? -10.18 8.977 7.285 1 82.88 5 LEU B N 1
ATOM 790 C CA . LEU B 1 5 ? -9.586 10.016 8.125 1 82.88 5 LEU B CA 1
ATOM 791 C C . LEU B 1 5 ? -8.211 10.422 7.598 1 82.88 5 LEU B C 1
ATOM 793 O O . LEU B 1 5 ? -7.438 9.578 7.156 1 82.88 5 LEU B O 1
ATOM 797 N N . HIS B 1 6 ? -8.07 11.617 7.5 1 85.81 6 HIS B N 1
ATOM 798 C CA . HIS B 1 6 ? -6.754 12.203 7.273 1 85.81 6 HIS B CA 1
ATOM 799 C C . HIS B 1 6 ? -6.379 13.164 8.398 1 85.81 6 HIS B C 1
ATOM 801 O O . HIS B 1 6 ? -7.133 14.086 8.703 1 85.81 6 HIS B O 1
ATOM 807 N N . TYR B 1 7 ? -5.359 12.906 9.109 1 92.44 7 TYR B N 1
ATOM 808 C CA . TYR B 1 7 ? -4.941 13.805 10.18 1 92.44 7 TYR B CA 1
ATOM 809 C C . TYR B 1 7 ? -3.426 13.781 10.352 1 92.44 7 TYR B C 1
ATOM 811 O O . TYR B 1 7 ? -2.738 12.953 9.75 1 92.44 7 TYR B O 1
ATOM 819 N N . GLU B 1 8 ? -2.91 14.789 11.094 1 94.94 8 GLU B N 1
ATOM 820 C CA . GLU B 1 8 ? -1.488 14.898 11.398 1 94.94 8 GLU B CA 1
ATOM 821 C C . GLU B 1 8 ? -1.218 14.617 12.875 1 94.94 8 GLU B C 1
ATOM 823 O O . GLU B 1 8 ? -2.031 14.953 13.734 1 94.94 8 GLU B O 1
ATOM 828 N N . VAL B 1 9 ? -0.08 13.898 13.094 1 95.81 9 VAL B N 1
ATOM 829 C CA . VAL B 1 9 ? 0.343 13.656 14.469 1 95.81 9 VAL B CA 1
ATOM 830 C C . VAL B 1 9 ? 1.817 14.023 14.633 1 95.81 9 VAL B C 1
ATOM 832 O O . VAL B 1 9 ? 2.561 14.062 13.648 1 95.81 9 VAL B O 1
ATOM 835 N N . PHE B 1 10 ? 2.164 14.336 15.859 1 94.38 10 PHE B N 1
ATOM 836 C CA . PHE B 1 10 ? 3.568 14.492 16.203 1 94.38 10 PHE B CA 1
ATOM 837 C C . PHE B 1 10 ? 4.117 13.219 16.844 1 94.38 10 PHE B C 1
ATOM 839 O O . PHE B 1 10 ? 3.52 12.672 17.766 1 94.38 10 PHE B O 1
ATOM 846 N N . MET B 1 11 ? 5.125 12.734 16.234 1 94.56 11 MET B N 1
ATOM 847 C CA . MET B 1 11 ? 5.727 11.508 16.75 1 94.56 11 MET B CA 1
ATOM 848 C C . MET B 1 11 ? 7.184 11.742 17.141 1 94.56 11 MET B C 1
ATOM 850 O O . MET B 1 11 ? 7.902 12.469 16.453 1 94.56 11 MET B O 1
ATOM 854 N N . ASP B 1 12 ? 7.535 11.086 18.266 1 93.5 12 ASP B N 1
ATOM 855 C CA . ASP B 1 12 ? 8.93 11.148 18.703 1 93.5 12 ASP B CA 1
ATOM 856 C C . ASP B 1 12 ? 9.742 10.008 18.109 1 93.5 12 ASP B C 1
ATOM 858 O O . ASP B 1 12 ? 9.461 8.836 18.375 1 93.5 12 ASP B O 1
ATOM 862 N N . PHE B 1 13 ? 10.68 10.336 17.344 1 89.38 13 PHE B N 1
ATOM 863 C CA . PHE B 1 13 ? 11.633 9.375 16.797 1 89.38 13 PHE B CA 1
ATOM 864 C C . PHE B 1 13 ? 12.992 9.531 17.453 1 89.38 13 PHE B C 1
ATOM 866 O O . PHE B 1 13 ? 13.82 10.328 17 1 89.38 13 PHE B O 1
ATOM 873 N N . ASN B 1 14 ? 13.234 8.727 18.359 1 91.38 14 ASN B N 1
ATOM 874 C CA . ASN B 1 14 ? 14.484 8.773 19.094 1 91.38 14 ASN B CA 1
ATOM 875 C C . ASN B 1 14 ? 14.805 10.195 19.562 1 91.38 14 ASN B C 1
ATOM 877 O O . ASN B 1 14 ? 15.906 10.695 19.328 1 91.38 14 ASN B O 1
ATOM 881 N N . GLY B 1 15 ? 13.844 10.93 20.156 1 91.81 15 GLY B N 1
ATOM 882 C CA . GLY B 1 15 ? 14.07 12.266 20.688 1 91.81 15 GLY B CA 1
ATOM 883 C C . GLY B 1 15 ? 13.789 13.367 19.688 1 91.81 15 GLY B C 1
ATOM 884 O O . GLY B 1 15 ? 13.867 14.547 20.016 1 91.81 15 GLY B O 1
ATOM 885 N N . ASN B 1 16 ? 13.68 13.031 18.469 1 91.25 16 ASN B N 1
ATOM 886 C CA . ASN B 1 16 ? 13.383 14 17.406 1 91.25 16 ASN B CA 1
ATOM 887 C C . ASN B 1 16 ? 11.898 14 17.047 1 91.25 16 ASN B C 1
ATOM 889 O O . ASN B 1 16 ? 11.391 13.016 16.5 1 91.25 16 ASN B O 1
ATOM 893 N N . MET B 1 17 ? 11.234 15.141 17.406 1 91.75 17 MET B N 1
ATOM 894 C CA . MET B 1 17 ? 9.82 15.258 17.078 1 91.75 17 MET B CA 1
ATOM 895 C C . MET B 1 17 ? 9.625 15.539 15.594 1 91.75 17 MET B C 1
ATOM 897 O O . MET B 1 17 ? 10.25 16.453 15.047 1 91.75 17 MET B O 1
ATOM 901 N N . ARG B 1 18 ? 8.734 14.625 14.984 1 94.62 18 ARG B N 1
ATOM 902 C CA . ARG B 1 18 ? 8.438 14.805 13.562 1 94.62 18 ARG B CA 1
ATOM 903 C C . ARG B 1 18 ? 6.934 14.75 13.312 1 94.62 18 ARG B C 1
ATOM 905 O O . ARG B 1 18 ? 6.207 14.039 14.008 1 94.62 18 ARG B O 1
ATOM 912 N N . ILE B 1 19 ? 6.527 15.586 12.359 1 96 19 I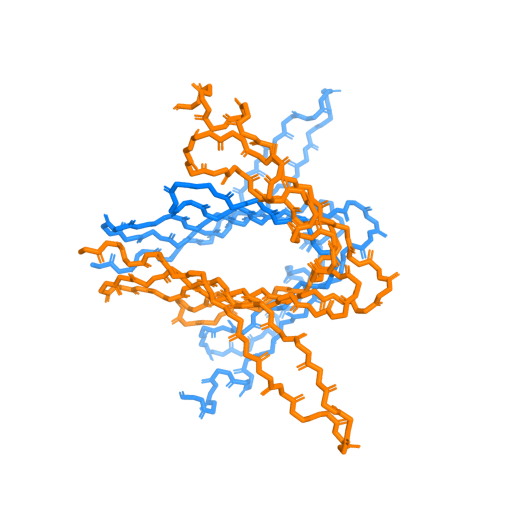LE B N 1
ATOM 913 C CA . ILE B 1 19 ? 5.145 15.5 11.906 1 96 19 ILE B CA 1
ATOM 914 C C . ILE B 1 19 ? 4.961 14.258 11.039 1 96 19 ILE B C 1
ATOM 916 O O . ILE B 1 19 ? 5.793 13.969 10.172 1 96 19 ILE B O 1
ATOM 920 N N . VAL B 1 20 ? 3.891 13.508 11.367 1 97.44 20 VAL B N 1
ATOM 921 C CA . VAL B 1 20 ? 3.48 12.359 10.578 1 97.44 20 VAL B CA 1
ATOM 922 C C . VAL B 1 20 ? 2.043 12.547 10.102 1 97.44 20 VAL B C 1
ATOM 924 O O . VAL B 1 20 ? 1.163 12.906 10.883 1 97.44 20 VAL B O 1
ATOM 927 N N . VAL B 1 21 ? 1.794 12.352 8.836 1 96.5 21 VAL B N 1
ATOM 928 C CA . VAL B 1 21 ? 0.442 12.367 8.289 1 96.5 21 VAL B CA 1
ATOM 929 C C . VAL B 1 21 ? -0.125 10.953 8.258 1 96.5 21 VAL B C 1
ATOM 931 O O . VAL B 1 21 ? 0.522 10.023 7.766 1 96.5 21 VAL B O 1
ATOM 934 N N . LYS B 1 22 ? -1.272 10.773 8.82 1 94.88 22 LYS B N 1
ATOM 935 C CA . LYS B 1 22 ? -1.977 9.5 8.836 1 94.88 22 LYS B CA 1
ATOM 936 C C . LYS B 1 22 ? -3.223 9.547 7.957 1 94.88 22 LYS B C 1
ATOM 938 O O . LYS B 1 22 ? -4.004 10.5 8.031 1 94.88 22 LYS B O 1
ATOM 943 N N . ILE B 1 23 ? -3.375 8.602 7.105 1 89.75 23 ILE B N 1
ATOM 944 C CA . ILE B 1 23 ? -4.586 8.359 6.328 1 89.75 23 ILE B CA 1
ATOM 945 C C . ILE B 1 23 ? -5.16 6.992 6.676 1 89.75 23 ILE B C 1
ATOM 947 O O . ILE B 1 23 ? -4.465 5.977 6.582 1 89.75 23 ILE B O 1
ATOM 951 N N . GLN B 1 24 ? -6.328 7.016 7.102 1 86.81 24 GLN B N 1
ATOM 952 C CA . GLN B 1 24 ? -6.949 5.777 7.562 1 86.81 24 GLN B CA 1
ATOM 953 C C . GLN B 1 24 ? -8.289 5.539 6.867 1 86.81 24 GLN B C 1
ATOM 955 O O . GLN B 1 24 ? -9.062 6.477 6.664 1 86.81 24 GLN B O 1
ATOM 960 N N . LEU B 1 25 ? -8.391 4.367 6.387 1 78.62 25 LEU B N 1
ATOM 961 C CA . LEU B 1 25 ? -9.68 3.883 5.914 1 78.62 25 LEU B CA 1
ATOM 962 C C . LEU B 1 25 ? -10.141 2.682 6.73 1 78.62 25 LEU B C 1
ATOM 964 O O . LEU B 1 25 ? -9.367 1.759 6.98 1 78.62 25 LEU B O 1
ATOM 968 N N . SER B 1 26 ? -11.195 2.98 7.457 1 72.94 26 SER B N 1
ATOM 969 C CA . SER B 1 26 ? -11.656 1.864 8.273 1 72.94 26 SER B CA 1
ATOM 970 C C . SER B 1 26 ? -13.156 1.623 8.086 1 72.94 26 SER B C 1
ATOM 972 O O . SER B 1 26 ? -13.922 2.568 7.895 1 72.94 26 SER B O 1
ATOM 974 N N . ASP B 1 27 ? -13.469 0.385 7.906 1 65.56 27 ASP B N 1
ATOM 975 C CA . ASP B 1 27 ? -14.867 -0.014 8.039 1 65.56 27 ASP B CA 1
ATOM 976 C C . ASP B 1 27 ? -14.992 -1.312 8.828 1 65.56 27 ASP B C 1
ATOM 978 O O . ASP B 1 27 ? -14.094 -1.672 9.594 1 65.56 27 ASP B O 1
ATOM 982 N N . HIS B 1 28 ? -16.062 -1.976 8.867 1 61.56 28 HIS B N 1
ATOM 983 C CA . HIS B 1 28 ? -16.328 -3.137 9.703 1 61.56 28 HIS B CA 1
ATOM 984 C C . HIS B 1 28 ? -15.367 -4.277 9.406 1 61.56 28 HIS B C 1
ATOM 986 O O . HIS B 1 28 ? -15.188 -5.176 10.234 1 61.56 28 HIS B O 1
ATOM 992 N N . ARG B 1 29 ? -14.859 -4.363 8.344 1 52.47 29 ARG B N 1
ATOM 993 C CA . ARG B 1 29 ? -14.25 -5.625 7.941 1 52.47 29 ARG B CA 1
ATOM 994 C C . ARG B 1 29 ? -12.742 -5.473 7.773 1 52.47 29 ARG B C 1
ATOM 996 O O . ARG B 1 29 ? -12.008 -6.461 7.793 1 52.47 29 ARG B O 1
ATOM 1003 N N . GLY B 1 30 ? -12.258 -4.133 7.668 1 67.25 30 GLY B N 1
ATOM 1004 C CA . GLY B 1 30 ? -10.828 -3.986 7.465 1 67.25 30 GLY B CA 1
ATOM 1005 C C . GLY B 1 30 ? -10.336 -2.57 7.688 1 67.25 30 GLY B C 1
ATOM 1006 O O . GLY B 1 30 ? -11.125 -1.671 7.988 1 67.25 30 GLY B O 1
ATOM 1007 N N . ARG B 1 31 ? -8.961 -2.615 7.93 1 78.06 31 ARG B N 1
ATOM 1008 C CA . 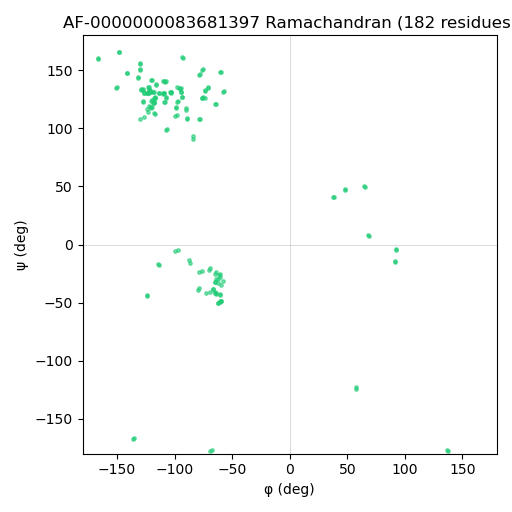ARG B 1 31 ? -8.344 -1.33 8.242 1 78.06 31 ARG B CA 1
ATOM 1009 C C . ARG B 1 31 ? -7.145 -1.061 7.348 1 78.06 31 ARG B C 1
ATOM 1011 O O . ARG B 1 31 ? -6.391 -1.979 7.016 1 78.06 31 ARG B O 1
ATOM 1018 N N . PHE B 1 32 ? -7.273 0.004 6.723 1 86.94 32 PHE B N 1
ATOM 1019 C CA . PHE B 1 32 ? -6.121 0.519 5.992 1 86.94 32 PHE B CA 1
ATOM 1020 C C . PHE B 1 32 ? -5.531 1.736 6.699 1 86.94 32 PHE B C 1
ATOM 1022 O O . PHE B 1 32 ? -6.258 2.666 7.055 1 86.94 32 PHE B O 1
ATOM 1029 N N . ASP B 1 33 ? -4.25 1.646 6.945 1 92 33 ASP B N 1
ATOM 1030 C CA . ASP B 1 33 ? -3.516 2.779 7.5 1 92 33 ASP B CA 1
ATOM 1031 C C . ASP B 1 33 ? -2.35 3.17 6.594 1 92 33 ASP B C 1
ATOM 1033 O O . ASP B 1 33 ? -1.637 2.305 6.082 1 92 33 ASP B O 1
ATOM 1037 N N . CYS B 1 34 ? -2.227 4.43 6.41 1 94.88 34 CYS B N 1
ATOM 1038 C CA . CYS B 1 34 ? -1.085 4.984 5.691 1 94.88 34 CYS B CA 1
ATOM 1039 C C . CYS B 1 34 ? -0.408 6.082 6.508 1 94.88 34 CYS B C 1
ATOM 1041 O O . CYS B 1 34 ? -1.077 6.973 7.035 1 94.88 34 CYS B O 1
ATOM 1043 N N . GLU B 1 35 ? 0.937 5.945 6.535 1 97.62 35 GLU B N 1
ATOM 1044 C CA . GLU B 1 35 ? 1.73 6.953 7.234 1 97.62 35 GLU B CA 1
ATOM 1045 C C . GLU B 1 35 ? 2.748 7.602 6.297 1 97.62 35 GLU B C 1
ATOM 1047 O O . GLU B 1 35 ? 3.639 6.926 5.777 1 97.62 35 GLU B O 1
ATOM 1052 N N . LEU B 1 36 ? 2.631 8.867 6.129 1 97.88 36 LEU B N 1
ATOM 1053 C CA . LEU B 1 36 ? 3.65 9.648 5.441 1 97.88 36 LEU B CA 1
ATOM 1054 C C . LEU B 1 36 ? 4.59 10.32 6.441 1 97.88 36 LEU B C 1
ATOM 1056 O O . LEU B 1 36 ? 4.141 10.883 7.441 1 97.88 36 LEU B O 1
ATOM 1060 N N . ARG B 1 37 ? 5.82 10.203 6.074 1 97.06 37 ARG B N 1
ATOM 1061 C CA . ARG B 1 37 ? 6.879 10.711 6.941 1 97.06 37 ARG B CA 1
ATOM 1062 C C . ARG B 1 37 ? 7.848 11.594 6.164 1 97.06 37 ARG B C 1
ATOM 1064 O O . ARG B 1 37 ? 8 11.438 4.949 1 97.06 37 ARG B O 1
ATOM 1071 N N . SER B 1 38 ? 8.406 12.539 6.934 1 95.25 38 SER B N 1
ATOM 1072 C CA . SER B 1 38 ? 9.523 13.336 6.438 1 95.25 38 SER B CA 1
ATOM 1073 C C . SER B 1 38 ? 9.148 14.07 5.156 1 95.25 38 SER B C 1
ATOM 1075 O O . SER B 1 38 ? 8.195 14.852 5.137 1 95.25 38 SER B O 1
ATOM 1077 N N . ASP B 1 39 ? 9.914 13.828 4.086 1 96.62 39 ASP B N 1
ATOM 1078 C CA . ASP B 1 39 ? 9.727 14.57 2.844 1 96.62 39 ASP B CA 1
ATOM 1079 C C . ASP B 1 39 ? 8.344 14.289 2.248 1 96.62 39 ASP B C 1
ATOM 1081 O O . ASP B 1 39 ? 7.77 15.148 1.575 1 96.62 39 ASP B O 1
ATOM 1085 N N . ALA B 1 40 ? 7.812 13.141 2.482 1 97.62 40 ALA B N 1
ATOM 1086 C CA . ALA B 1 40 ? 6.504 12.781 1.938 1 97.62 40 ALA B CA 1
ATOM 1087 C C . ALA B 1 40 ? 5.406 13.664 2.523 1 97.62 40 ALA B C 1
ATOM 1089 O O . ALA B 1 40 ? 4.418 13.969 1.849 1 97.62 40 ALA B O 1
ATOM 1090 N N . VAL B 1 41 ? 5.582 14.062 3.729 1 96.88 41 VAL B N 1
ATOM 1091 C CA . VAL B 1 41 ? 4.613 14.953 4.363 1 96.88 41 VAL B CA 1
ATOM 1092 C C . VAL B 1 41 ? 4.547 16.266 3.6 1 96.88 41 VAL B C 1
ATOM 1094 O O . VAL B 1 41 ? 3.463 16.734 3.234 1 96.88 41 VAL B O 1
ATOM 1097 N N . THR B 1 42 ? 5.742 16.797 3.398 1 96.19 42 THR B N 1
ATOM 1098 C CA . THR B 1 42 ? 5.82 18.094 2.725 1 96.19 42 THR B CA 1
ATOM 1099 C C . THR B 1 42 ? 5.223 18.016 1.322 1 96.19 42 THR B C 1
ATOM 1101 O O . THR B 1 42 ? 4.461 18.891 0.912 1 96.19 42 THR B O 1
ATOM 1104 N N . GLN B 1 43 ? 5.543 16.953 0.637 1 96.12 43 GLN B N 1
ATOM 1105 C CA . GLN B 1 43 ? 4.996 16.75 -0.701 1 96.12 43 GLN B CA 1
ATOM 1106 C C . GLN B 1 43 ? 3.471 16.672 -0.664 1 96.12 43 GLN B C 1
ATOM 1108 O O . GLN B 1 43 ? 2.789 17.359 -1.42 1 96.12 43 GLN B O 1
ATOM 1113 N N . PHE B 1 44 ? 2.955 15.875 0.196 1 94.25 44 PHE B N 1
ATOM 1114 C CA . PHE B 1 44 ? 1.519 15.656 0.321 1 94.25 44 PHE B CA 1
ATOM 1115 C C . PHE B 1 44 ? 0.8 16.969 0.639 1 94.25 44 PHE B C 1
ATOM 1117 O O . PHE B 1 44 ? -0.176 17.312 -0.025 1 94.25 44 PHE B O 1
ATOM 1124 N N . GLN B 1 45 ? 1.281 17.672 1.573 1 92.75 45 GLN B N 1
ATOM 1125 C CA . GLN B 1 45 ? 0.619 18.891 2.012 1 92.75 45 GLN B CA 1
ATOM 1126 C C . GLN B 1 45 ? 0.611 19.953 0.903 1 92.75 45 GLN B C 1
ATOM 1128 O O . GLN B 1 45 ? -0.399 20.625 0.686 1 92.75 45 GLN B O 1
ATOM 1133 N N . THR B 1 46 ? 1.743 20.031 0.225 1 92.62 46 THR B N 1
ATOM 1134 C CA . THR B 1 46 ? 1.857 21.016 -0.848 1 92.62 46 THR B CA 1
ATOM 1135 C C . THR B 1 46 ? 0.879 20.703 -1.976 1 92.62 46 THR B C 1
ATOM 1137 O O . THR B 1 46 ? 0.169 21.594 -2.455 1 92.62 46 THR B O 1
ATOM 1140 N N . LEU B 1 47 ? 0.758 19.453 -2.314 1 89 47 LEU B N 1
ATOM 1141 C CA . LEU B 1 47 ? -0.075 19.031 -3.439 1 89 47 LEU B CA 1
ATOM 1142 C C . LEU B 1 47 ? -1.546 19 -3.039 1 89 47 LEU B C 1
ATOM 1144 O O . LEU B 1 47 ? -2.42 19.344 -3.832 1 89 47 LEU B O 1
ATOM 1148 N N . PHE B 1 48 ? -1.785 18.547 -1.794 1 85 48 PHE B N 1
ATOM 1149 C CA . PHE B 1 48 ? -3.146 18.391 -1.296 1 85 48 PHE B CA 1
ATOM 1150 C C . PHE B 1 48 ? -3.822 19.75 -1.156 1 85 48 PHE B C 1
ATOM 1152 O O . PHE B 1 48 ? -5 19.906 -1.488 1 85 48 PHE B O 1
ATOM 1159 N N . ASN B 1 49 ? -3.098 20.734 -0.733 1 84.38 49 ASN B N 1
ATOM 1160 C CA . ASN B 1 49 ? -3.635 22.078 -0.56 1 84.38 49 ASN B CA 1
ATOM 1161 C C . ASN B 1 49 ? -3.955 22.734 -1.901 1 84.38 49 ASN B C 1
ATOM 1163 O O . ASN B 1 49 ? -4.785 23.641 -1.972 1 84.38 49 ASN B O 1
ATOM 1167 N N . ASN B 1 50 ? -3.328 22.188 -2.9 1 82.62 50 ASN B N 1
ATOM 1168 C CA . ASN B 1 50 ? -3.543 22.766 -4.227 1 82.62 50 ASN B CA 1
ATOM 1169 C C . ASN B 1 50 ? -4.559 21.953 -5.023 1 82.62 50 ASN B C 1
ATOM 1171 O O . ASN B 1 50 ? -4.797 22.234 -6.199 1 82.62 50 ASN B O 1
ATOM 1175 N N . SER B 1 51 ? -4.91 20.906 -4.406 1 75.19 51 SER B N 1
ATOM 1176 C CA . SER B 1 51 ? -5.844 20.031 -5.117 1 75.19 51 SER B CA 1
ATOM 1177 C C . SER B 1 51 ? -7.27 20.578 -5.043 1 75.19 51 SER B C 1
ATOM 1179 O O . SER B 1 51 ? -7.594 21.359 -4.141 1 75.19 51 SER B O 1
ATOM 1181 N N . TYR B 1 52 ? -7.996 20.328 -6.109 1 63.94 52 TYR B N 1
ATOM 1182 C CA . TYR B 1 52 ? -9.367 20.812 -6.234 1 63.94 52 TYR B CA 1
ATOM 1183 C C . TYR B 1 52 ? -10.297 20.094 -5.266 1 63.94 52 TYR B C 1
ATOM 1185 O O . TYR B 1 52 ? -9.875 19.156 -4.586 1 63.94 52 TYR B O 1
ATOM 1193 N N . GLU B 1 53 ? -11.664 20.531 -5.422 1 62.03 53 GLU B N 1
ATOM 1194 C CA . GLU B 1 53 ? -12.781 20.016 -4.641 1 62.03 53 GLU B CA 1
ATOM 1195 C C . GLU B 1 53 ? -13 18.531 -4.922 1 62.03 53 GLU B C 1
ATOM 1197 O O . GLU B 1 53 ? -12.828 18.062 -6.051 1 62.03 53 GLU B O 1
ATOM 1202 N N . GLY B 1 54 ? -12.93 17.719 -3.99 1 66.25 54 GLY B N 1
ATOM 1203 C CA . GLY B 1 54 ? -13.258 16.312 -4.035 1 66.25 54 GLY B CA 1
ATOM 1204 C C . GLY B 1 54 ? -12.25 15.438 -3.309 1 66.25 54 GLY B C 1
ATOM 1205 O O . GLY B 1 54 ? -11.383 15.953 -2.592 1 66.25 54 GLY B O 1
ATOM 1206 N N . LEU B 1 55 ? -12.492 14.227 -3.371 1 67.56 55 LEU B N 1
ATOM 1207 C CA . LEU B 1 55 ? -11.602 13.242 -2.764 1 67.56 55 LEU B CA 1
ATOM 1208 C C . LEU B 1 55 ? -10.445 12.906 -3.699 1 67.56 55 LEU B C 1
ATOM 1210 O O . LEU B 1 55 ? -10.617 12.141 -4.652 1 67.56 55 LEU B O 1
ATOM 1214 N N . PRO B 1 56 ? -9.312 13.617 -3.543 1 78.06 56 PRO B N 1
ATOM 1215 C CA . PRO B 1 56 ? -8.211 13.438 -4.492 1 78.06 56 PRO B CA 1
ATOM 1216 C C . PRO B 1 56 ? -7.684 12.008 -4.516 1 78.06 56 PRO B C 1
ATOM 1218 O O . PRO B 1 56 ? -7.875 11.258 -3.555 1 78.06 56 PRO B O 1
ATOM 1221 N N . ILE B 1 57 ? -7.203 11.609 -5.734 1 87.31 57 ILE B N 1
ATOM 1222 C CA . ILE B 1 57 ? -6.395 10.406 -5.836 1 87.31 57 ILE B CA 1
ATOM 1223 C C . ILE B 1 57 ? -4.98 10.688 -5.328 1 87.31 57 ILE B C 1
ATOM 1225 O O . ILE B 1 57 ? -4.363 11.68 -5.715 1 87.31 57 ILE B O 1
ATOM 1229 N N . VAL B 1 58 ? -4.523 9.93 -4.434 1 91.69 58 VAL B N 1
ATOM 1230 C CA . VAL B 1 58 ? -3.162 10.023 -3.916 1 91.69 58 VAL B CA 1
ATOM 1231 C C . VAL B 1 58 ? -2.344 8.82 -4.383 1 91.69 58 VAL B C 1
ATOM 1233 O O . VAL B 1 58 ? -2.797 7.68 -4.285 1 91.69 58 VAL B O 1
ATOM 1236 N N . MET B 1 59 ? -1.155 9.102 -4.93 1 95.19 59 MET B N 1
ATOM 1237 C CA . MET B 1 59 ? -0.245 8.039 -5.336 1 95.19 59 MET B CA 1
ATOM 1238 C C . MET B 1 59 ? 1.088 8.148 -4.602 1 95.19 59 MET B C 1
ATOM 1240 O O . MET B 1 59 ? 1.646 9.242 -4.484 1 95.19 59 MET B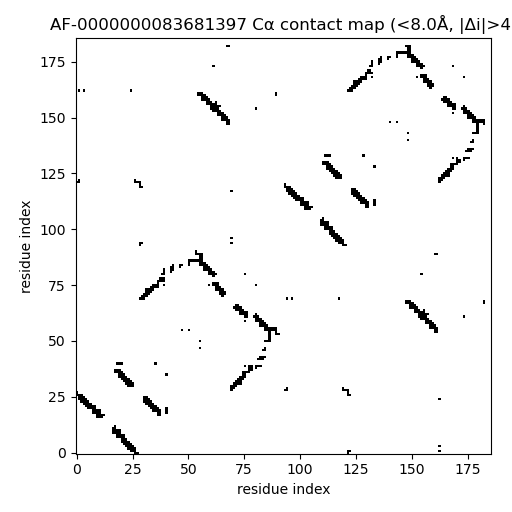 O 1
ATOM 1244 N N . LEU B 1 60 ? 1.56 7.043 -4.055 1 97.62 60 LEU B N 1
ATOM 1245 C CA . LEU B 1 60 ? 2.904 6.926 -3.5 1 97.62 60 LEU B CA 1
ATOM 1246 C C . LEU B 1 60 ? 3.781 6.043 -4.379 1 97.62 60 LEU B C 1
ATOM 1248 O O . LEU B 1 60 ? 3.402 4.914 -4.707 1 97.62 60 LEU B O 1
ATOM 1252 N N . GLN B 1 61 ? 4.82 6.609 -4.789 1 98 61 GLN B N 1
ATOM 1253 C CA . GLN B 1 61 ? 5.848 5.793 -5.422 1 98 61 GLN B CA 1
ATOM 1254 C C . GLN B 1 61 ? 6.906 5.363 -4.41 1 98 61 GLN B C 1
ATOM 1256 O O . GLN B 1 61 ? 7.328 6.156 -3.57 1 98 61 GLN B O 1
ATOM 1261 N N . PHE B 1 62 ? 7.293 4.07 -4.438 1 98.38 62 PHE B N 1
ATOM 1262 C CA . PHE B 1 62 ? 8.352 3.467 -3.635 1 98.38 62 PHE B CA 1
ATOM 1263 C C . PHE B 1 62 ? 7.992 3.506 -2.154 1 98.38 62 PHE B C 1
ATOM 1265 O O . PHE B 1 62 ? 8.797 3.939 -1.326 1 98.38 62 PHE B O 1
ATOM 1272 N N . ALA B 1 63 ? 6.824 3.061 -1.84 1 98.62 63 ALA B N 1
ATOM 1273 C CA . ALA B 1 63 ? 6.363 2.943 -0.46 1 98.62 63 ALA B CA 1
ATOM 1274 C C . ALA B 1 63 ? 6.633 1.547 0.092 1 98.62 63 ALA B C 1
ATOM 1276 O O . ALA B 1 63 ? 6.93 0.62 -0.666 1 98.62 63 ALA B O 1
ATOM 1277 N N . ARG B 1 64 ? 6.621 1.46 1.378 1 98.25 64 ARG B N 1
ATOM 1278 C CA . ARG B 1 64 ? 6.609 0.168 2.057 1 98.25 64 ARG B CA 1
ATOM 1279 C C . ARG B 1 64 ? 5.184 -0.253 2.404 1 98.25 64 ARG B C 1
ATOM 1281 O O . ARG B 1 64 ? 4.402 0.55 2.914 1 98.25 64 ARG B O 1
ATOM 1288 N N . VAL B 1 65 ? 4.812 -1.533 2.064 1 97.06 65 VAL B N 1
ATOM 1289 C CA . VAL B 1 65 ? 3.473 -2.059 2.312 1 97.06 65 VAL B CA 1
ATOM 1290 C C . VAL B 1 65 ? 3.566 -3.34 3.141 1 97.06 65 VAL B C 1
ATOM 1292 O O . VAL B 1 65 ? 4.379 -4.219 2.846 1 97.06 65 VAL B O 1
ATOM 1295 N N . LYS B 1 66 ? 2.795 -3.381 4.176 1 93.31 66 LYS B N 1
ATOM 1296 C CA . LYS B 1 66 ? 2.643 -4.59 4.98 1 93.31 66 LYS B CA 1
ATOM 1297 C C . LYS B 1 66 ? 1.206 -5.105 4.934 1 93.31 66 LYS B C 1
ATOM 1299 O O . LYS B 1 66 ? 0.262 -4.344 5.156 1 93.31 66 LYS B O 1
ATOM 1304 N N . MET B 1 67 ? 1.069 -6.332 4.594 1 88.44 67 MET B N 1
ATOM 1305 C CA . MET B 1 67 ? -0.234 -6.988 4.539 1 88.44 67 MET B CA 1
ATOM 1306 C C . MET B 1 67 ? -0.3 -8.148 5.523 1 88.44 67 MET B C 1
ATOM 1308 O O . MET B 1 67 ? 0.562 -9.031 5.508 1 88.44 67 MET B O 1
ATOM 1312 N N . GLU B 1 68 ? -1.365 -8.008 6.445 1 81.5 68 GLU B N 1
ATOM 1313 C CA . GLU B 1 68 ? -1.553 -9.086 7.414 1 81.5 68 GLU B CA 1
ATOM 1314 C C . GLU B 1 68 ? -3.02 -9.227 7.809 1 81.5 68 GLU B C 1
ATOM 1316 O O . GLU B 1 68 ? -3.654 -8.25 8.219 1 81.5 68 GLU B O 1
ATOM 1321 N N . LYS B 1 69 ? -3.578 -10.5 7.867 1 72.69 69 LYS B N 1
ATOM 1322 C CA . LYS B 1 69 ? -4.871 -10.828 8.461 1 72.69 69 LYS B CA 1
ATOM 1323 C C . LYS B 1 69 ? -5.898 -9.734 8.188 1 72.69 69 LYS B C 1
ATOM 1325 O O . LYS B 1 69 ? -6.578 -9.266 9.102 1 72.69 69 LYS B O 1
ATOM 1330 N N . GLY B 1 70 ? -5.914 -9.141 6.875 1 71 70 GLY B N 1
ATOM 1331 C CA . GLY B 1 70 ? -6.941 -8.164 6.547 1 71 70 GLY B CA 1
ATOM 1332 C C . GLY B 1 70 ? -6.508 -6.738 6.812 1 71 70 GLY B C 1
ATOM 1333 O O . GLY B 1 70 ? -7.316 -5.812 6.711 1 71 70 GLY B O 1
ATOM 1334 N N . TYR B 1 71 ? -5.414 -6.598 7.328 1 82.75 71 TYR B N 1
ATOM 1335 C CA . TYR B 1 71 ? -4.852 -5.277 7.59 1 82.75 71 TYR B CA 1
ATOM 1336 C C . TYR B 1 71 ? -3.781 -4.93 6.562 1 82.75 71 TYR B C 1
ATOM 1338 O O . TYR B 1 71 ? -2.951 -5.77 6.211 1 82.75 71 TYR B O 1
ATOM 1346 N N . VAL B 1 72 ? -3.951 -3.703 6.035 1 90 72 VAL B N 1
ATOM 1347 C CA . VAL B 1 72 ? -2.924 -3.195 5.129 1 90 72 VAL B CA 1
ATOM 1348 C C . VAL B 1 72 ? -2.326 -1.909 5.695 1 90 72 VAL B C 1
ATOM 1350 O O . VAL B 1 72 ? -3.059 -0.987 6.062 1 90 72 VAL B O 1
ATOM 1353 N N . PHE B 1 73 ? -1.07 -1.923 5.836 1 93.44 73 PHE B N 1
ATOM 1354 C CA . PHE B 1 73 ? -0.336 -0.758 6.316 1 93.44 73 PHE B CA 1
ATOM 1355 C C . PHE B 1 73 ? 0.646 -0.266 5.262 1 93.44 73 PHE B C 1
ATOM 1357 O O . PHE B 1 73 ? 1.425 -1.051 4.715 1 93.44 73 PHE B O 1
ATOM 1364 N N . VAL B 1 74 ? 0.519 1.021 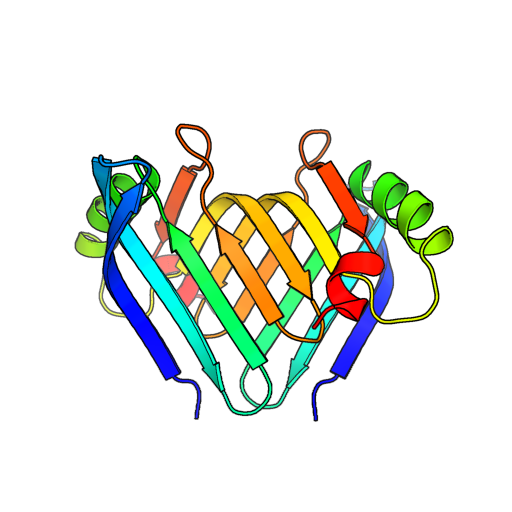4.961 1 97.06 74 VAL B N 1
ATOM 1365 C CA . VAL B 1 74 ? 1.43 1.664 4.02 1 97.06 74 VAL B CA 1
ATOM 1366 C C . VAL B 1 74 ? 2.234 2.746 4.734 1 97.06 74 VAL B C 1
ATOM 1368 O O . VAL B 1 74 ? 1.683 3.523 5.52 1 97.06 74 VAL B O 1
ATOM 1371 N N . GLU B 1 75 ? 3.525 2.799 4.418 1 97.94 75 GLU B N 1
ATOM 1372 C CA . GLU B 1 75 ? 4.324 3.889 4.973 1 97.94 75 GLU B CA 1
ATOM 1373 C C . GLU B 1 75 ? 5.332 4.406 3.951 1 97.94 75 GLU B C 1
ATOM 1375 O O . GLU B 1 75 ? 5.836 3.643 3.123 1 97.94 75 GLU B O 1
ATOM 1380 N N . SER B 1 76 ? 5.594 5.695 4.055 1 98.44 76 SER B N 1
ATOM 1381 C CA . SER B 1 76 ? 6.621 6.293 3.211 1 98.44 76 SER B CA 1
ATOM 1382 C C . SER B 1 76 ? 8.016 5.938 3.707 1 98.44 76 SER B C 1
ATOM 1384 O O . SER B 1 76 ? 8.211 5.66 4.891 1 98.44 76 SER B O 1
ATOM 1386 N N . VAL B 1 77 ? 8.938 5.875 2.83 1 97.12 77 VAL B N 1
ATOM 1387 C CA . VAL B 1 77 ? 10.352 5.672 3.127 1 97.12 77 VAL B CA 1
ATOM 1388 C C . VAL B 1 77 ? 11.102 6.996 2.99 1 97.12 77 VAL B C 1
ATOM 1390 O O . VAL B 1 77 ? 11 7.672 1.965 1 97.12 77 VAL B O 1
ATOM 1393 N N . ASP B 1 78 ? 11.883 7.312 3.965 1 95.88 78 ASP B N 1
ATOM 1394 C CA . ASP B 1 78 ? 12.57 8.602 3.992 1 95.88 78 ASP B CA 1
ATOM 1395 C C . ASP B 1 78 ? 13.438 8.789 2.752 1 95.88 78 ASP B C 1
ATOM 1397 O O . ASP B 1 78 ? 14.18 7.887 2.363 1 95.88 78 ASP B O 1
ATOM 1401 N N . ASP B 1 79 ? 13.297 9.938 2.129 1 95.81 79 ASP B N 1
ATOM 1402 C CA . ASP B 1 79 ? 14.133 10.43 1.036 1 95.81 79 ASP B CA 1
ATOM 1403 C C . ASP B 1 79 ? 13.914 9.602 -0.231 1 95.81 79 ASP B C 1
ATOM 1405 O O . ASP B 1 79 ? 14.664 9.742 -1.203 1 95.81 79 ASP B O 1
ATOM 1409 N N . VAL B 1 80 ? 12.992 8.719 -0.276 1 97.19 80 VAL B N 1
ATOM 1410 C CA . VAL B 1 80 ? 12.836 7.828 -1.423 1 97.19 80 VAL B CA 1
ATOM 1411 C C . VAL B 1 80 ? 11.422 7.941 -1.981 1 97.19 80 VAL B C 1
ATOM 1413 O O . VAL B 1 80 ? 11.234 8.07 -3.193 1 97.19 80 VAL B O 1
ATOM 1416 N N . THR B 1 81 ? 10.391 7.969 -1.165 1 98.19 81 THR B N 1
ATOM 1417 C CA . THR B 1 81 ? 8.992 7.953 -1.591 1 98.19 81 THR B CA 1
ATOM 1418 C C . THR B 1 81 ? 8.617 9.281 -2.248 1 98.19 81 THR B C 1
ATOM 1420 O O . THR B 1 81 ? 8.938 10.352 -1.731 1 98.19 81 THR B O 1
ATOM 1423 N N . ARG B 1 82 ? 7.93 9.156 -3.357 1 97.88 82 ARG B N 1
ATOM 1424 C CA . ARG B 1 82 ? 7.328 10.305 -4.031 1 97.88 82 ARG B CA 1
ATOM 1425 C C . ARG B 1 82 ? 5.812 10.297 -3.885 1 97.88 82 ARG B C 1
ATOM 1427 O O . ARG B 1 82 ? 5.18 9.242 -3.992 1 97.88 82 ARG B O 1
ATOM 1434 N N . VAL B 1 83 ? 5.285 11.508 -3.672 1 95.81 83 VAL B N 1
ATOM 1435 C CA . VAL B 1 83 ? 3.842 11.656 -3.523 1 95.81 83 VAL B CA 1
ATOM 1436 C C . VAL B 1 83 ? 3.277 12.445 -4.703 1 95.81 83 VAL B C 1
ATOM 1438 O O . VAL B 1 83 ? 3.836 13.477 -5.09 1 95.81 83 VAL B O 1
ATOM 1441 N N . LEU B 1 84 ? 2.232 11.875 -5.266 1 93.06 84 LEU B N 1
ATOM 1442 C CA . LEU B 1 84 ? 1.456 12.562 -6.293 1 93.06 84 LEU B CA 1
ATOM 1443 C C . LEU B 1 84 ? -0.008 12.68 -5.879 1 93.06 84 LEU B C 1
ATOM 1445 O O . LEU B 1 84 ? -0.576 11.742 -5.316 1 93.06 84 LEU B O 1
ATOM 1449 N N . VAL B 1 85 ? -0.555 13.797 -6.02 1 89.12 85 VAL B N 1
ATOM 1450 C CA . VAL B 1 85 ? -1.966 14.031 -5.73 1 89.12 85 VAL B CA 1
ATOM 1451 C C . VAL B 1 85 ? -2.66 14.594 -6.973 1 89.12 85 VAL B C 1
ATOM 1453 O O . VAL B 1 85 ? -2.203 15.578 -7.559 1 89.12 85 VAL B O 1
ATOM 1456 N N . ASP B 1 86 ? -3.623 13.773 -7.551 1 79.69 86 ASP B N 1
ATOM 1457 C CA . ASP B 1 86 ? -4.266 14.266 -8.766 1 79.69 86 ASP B CA 1
ATOM 1458 C C . ASP B 1 86 ? -5.785 14.258 -8.625 1 79.69 86 ASP B C 1
ATOM 1460 O O . ASP B 1 86 ? -6.398 13.195 -8.516 1 79.69 86 ASP B O 1
ATOM 1464 N N . PRO B 1 87 ? -6.48 15.383 -8.523 1 62.12 87 PRO B N 1
ATOM 1465 C CA . PRO B 1 87 ? -7.938 15.508 -8.453 1 62.12 87 PRO B CA 1
ATOM 1466 C C . PRO B 1 87 ? -8.641 14.891 -9.664 1 62.12 87 PRO B C 1
ATOM 1468 O O . PRO B 1 87 ? -9.758 14.383 -9.539 1 62.12 87 PRO B O 1
ATOM 1471 N N . HIS B 1 88 ? -7.91 14.977 -10.789 1 59.78 88 HIS B N 1
ATOM 1472 C CA . HIS B 1 88 ? -8.609 14.695 -12.039 1 59.78 88 HIS B CA 1
ATOM 1473 C C . HIS B 1 88 ? -8.766 13.195 -12.25 1 59.78 88 HIS B C 1
ATOM 1475 O O . HIS B 1 88 ? -9.68 12.758 -12.953 1 59.78 88 HIS B O 1
ATOM 1481 N N . ILE B 1 89 ? -7.988 12.523 -11.688 1 52.91 89 ILE B N 1
ATOM 1482 C CA . ILE B 1 89 ? -8.109 11.094 -11.945 1 52.91 89 ILE B CA 1
ATOM 1483 C C . ILE B 1 89 ? -9.391 10.562 -11.32 1 52.91 89 ILE B C 1
ATOM 1485 O O . ILE B 1 89 ? -10.047 9.68 -11.883 1 52.91 89 ILE B O 1
ATOM 1489 N N . ALA B 1 90 ? -9.719 11 -10.125 1 50.59 90 ALA B N 1
ATOM 1490 C CA . ALA B 1 90 ? -10.938 10.594 -9.445 1 50.59 90 ALA B CA 1
ATOM 1491 C C . ALA B 1 90 ? -12.172 10.977 -10.258 1 50.59 90 ALA B C 1
ATOM 1493 O O . ALA B 1 90 ? -13.203 10.305 -10.188 1 50.59 90 ALA B O 1
ATOM 1494 N N . GLU B 1 91 ? -12.102 12.062 -10.906 1 47.66 91 GLU B N 1
ATOM 1495 C CA . GLU B 1 91 ? -13.25 12.57 -11.656 1 47.66 91 GLU B CA 1
ATOM 1496 C C . GLU B 1 91 ? -13.617 11.633 -12.797 1 47.66 91 GLU B C 1
ATOM 1498 O O . GLU B 1 91 ? -14.75 11.648 -13.281 1 47.66 91 GLU B O 1
ATOM 1503 N N . LEU B 1 92 ? -12.57 10.945 -13.156 1 42.78 92 LEU B N 1
ATOM 1504 C CA . LEU B 1 92 ? -12.844 10.133 -14.344 1 42.78 92 LEU B CA 1
ATOM 1505 C C . LEU B 1 92 ? -13.438 8.781 -13.945 1 42.78 92 LEU B C 1
ATOM 1507 O O . LEU B 1 92 ? -13.953 8.055 -14.797 1 42.78 92 LEU B O 1
ATOM 1511 N N . ILE B 1 93 ? -13.312 8.43 -12.688 1 37.16 93 ILE B N 1
ATOM 1512 C CA . ILE B 1 93 ? -13.859 7.133 -12.289 1 37.16 93 ILE 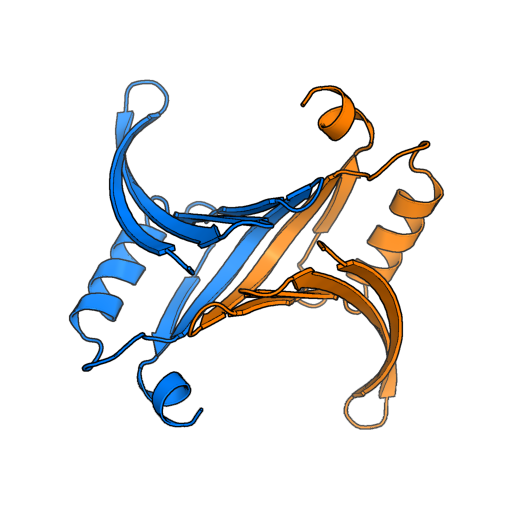B CA 1
ATOM 1513 C C . ILE B 1 93 ? -15.297 7.309 -11.797 1 37.16 93 ILE B C 1
ATOM 1515 O O . ILE B 1 93 ? -15.586 8.211 -11.008 1 37.16 93 ILE B O 1
#

Sequence (186 aa):
MLIALHYEVFMDFNGNMRIVVKIQLSDHRGRFDCELRSDAVTQFQTLFNNSYEGLPIVMLQFARVKMEKGYVFVESVDDVTRVLVDPHIAELIMLIALHYEVFMDFNGNMRIVVKIQLSDHRGRFDCELRSDAVTQFQTLFNNSYEGLPIVMLQFARVKMEKGYVFVESVDDVTRVLVDPHIAELI

Organism: NCBI:txid97028